Protein AF-0000000084433493 (afdb_homodimer)

InterPro domains:
  IPR021560 Protein of unknown function DUF3021 [PF11457] (9-138)

Sequence (278 aa):
MQISNLIERIALGAFVGCFIVSLVEVLIALQSGPQNVSFSGYDVINAFLGSIVIGWGFSLSGFIYENDWPLPAQVLFQMGIGFAVLFSVAIYLTWLPITLGVGVIIEWVTIAVIFAVMFWLGFYIYYYLQARDINKKLDMQISNLIERIALGAFVGCFIVSLVEVLIALQSGPQNVSFSGYDVINAFLGSIVIGWGFSLSGFIYENDWPLPAQVLFQMGIGFAVLFSVAIYLTWLPITLGVGVIIEWVTIAVIFAVMFWLGFYIYYYLQARDINKKLD

Structure (mmCIF, N/CA/C/O backbone):
data_AF-0000000084433493-model_v1
#
loop_
_entity.id
_entity.type
_entity.pdbx_description
1 polymer 'DUF3021 domain-containing protein'
#
loop_
_atom_site.gro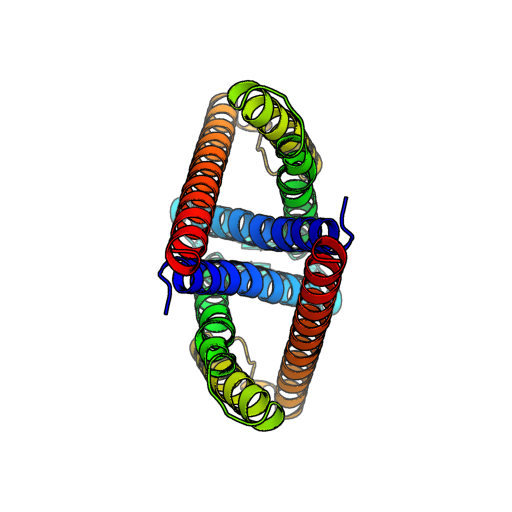up_PDB
_atom_site.id
_atom_site.type_symbol
_atom_site.label_atom_id
_atom_site.label_alt_id
_atom_site.label_comp_id
_atom_site.label_asym_id
_atom_site.label_entity_id
_atom_site.label_seq_id
_atom_site.pdbx_PDB_ins_code
_atom_site.Cartn_x
_atom_site.Cartn_y
_atom_site.Cartn_z
_atom_site.occupancy
_atom_site.B_iso_or_equiv
_atom_site.auth_seq_id
_atom_site.auth_comp_id
_atom_site.auth_asym_id
_atom_site.auth_atom_id
_atom_site.pdbx_PDB_model_num
ATOM 1 N N . MET A 1 1 ? 14.453 14.883 13.82 1 60.12 1 MET A N 1
ATOM 2 C CA . MET A 1 1 ? 13.461 14.086 13.109 1 60.12 1 MET A CA 1
ATOM 3 C C . MET A 1 1 ? 12.414 13.539 14.07 1 60.12 1 MET A C 1
ATOM 5 O O . MET A 1 1 ? 12.758 13.039 15.148 1 60.12 1 MET A O 1
ATOM 9 N N . GLN A 1 2 ? 11.07 13.789 13.781 1 80 2 GLN A N 1
ATOM 10 C CA . GLN A 1 2 ? 10.008 13.367 14.68 1 80 2 GLN A CA 1
ATOM 11 C C . GLN A 1 2 ? 9.633 11.906 14.438 1 80 2 GLN A C 1
ATOM 13 O O . GLN A 1 2 ? 9.711 11.422 13.305 1 80 2 GLN A O 1
ATOM 18 N N . ILE A 1 3 ? 9.594 11.141 15.469 1 82.44 3 ILE A N 1
ATOM 19 C CA . ILE A 1 3 ? 9.266 9.719 15.453 1 82.44 3 ILE A CA 1
ATOM 20 C C . ILE A 1 3 ? 8.07 9.469 14.539 1 82.44 3 ILE A C 1
ATOM 22 O O . ILE A 1 3 ? 8.023 8.461 13.828 1 82.44 3 ILE A O 1
ATOM 26 N N . SER A 1 4 ? 7.152 10.312 14.414 1 86.31 4 SER A N 1
ATOM 27 C CA . SER A 1 4 ? 5.965 10.148 13.586 1 86.31 4 SER A CA 1
ATOM 28 C C . SER A 1 4 ? 6.32 10.18 12.102 1 86.31 4 SER A C 1
ATOM 30 O O . SER A 1 4 ? 5.723 9.461 11.297 1 86.31 4 SER A O 1
ATOM 32 N N . ASN A 1 5 ? 7.32 10.93 11.805 1 87.81 5 ASN A N 1
ATOM 33 C CA . ASN A 1 5 ? 7.75 11.008 10.414 1 87.81 5 ASN A CA 1
ATOM 34 C C . ASN A 1 5 ? 8.406 9.711 9.953 1 87.81 5 ASN A C 1
ATOM 36 O O . ASN A 1 5 ? 8.203 9.273 8.82 1 87.81 5 ASN A O 1
ATOM 40 N N . LEU A 1 6 ? 9.195 9.188 10.898 1 91.75 6 LEU A N 1
ATOM 41 C CA . LEU A 1 6 ? 9.844 7.918 10.586 1 91.75 6 LEU A CA 1
ATOM 42 C C . LEU A 1 6 ? 8.82 6.805 10.406 1 91.75 6 LEU A C 1
ATOM 44 O O . LEU A 1 6 ? 8.898 6.027 9.453 1 91.75 6 LEU A O 1
ATOM 48 N N . ILE A 1 7 ? 7.844 6.742 11.258 1 91.5 7 ILE A N 1
ATOM 49 C CA . ILE A 1 7 ? 6.793 5.734 11.188 1 91.5 7 ILE A CA 1
ATOM 50 C C . ILE A 1 7 ? 6.004 5.902 9.898 1 91.5 7 ILE A C 1
ATOM 52 O O . ILE A 1 7 ? 5.699 4.918 9.211 1 91.5 7 ILE A O 1
ATOM 56 N N . GLU A 1 8 ? 5.762 7.055 9.555 1 92.38 8 GLU A N 1
ATOM 57 C CA . GLU A 1 8 ? 5.02 7.359 8.336 1 92.38 8 GLU A CA 1
ATOM 58 C C . GLU A 1 8 ? 5.785 6.902 7.094 1 92.38 8 GLU A C 1
ATOM 60 O O . GLU A 1 8 ? 5.211 6.285 6.195 1 92.38 8 GLU A O 1
ATOM 65 N N . ARG A 1 9 ? 7.102 7.129 7.09 1 94.5 9 ARG A N 1
ATOM 66 C CA . ARG A 1 9 ? 7.918 6.773 5.934 1 94.5 9 ARG A CA 1
ATOM 67 C C . ARG A 1 9 ? 8.07 5.262 5.816 1 94.5 9 ARG A C 1
ATOM 69 O O . ARG A 1 9 ? 8.055 4.711 4.711 1 94.5 9 ARG A O 1
ATOM 76 N N . ILE A 1 10 ? 8.195 4.645 6.949 1 96.56 10 ILE A N 1
ATOM 77 C CA . ILE A 1 10 ? 8.312 3.191 6.953 1 96.56 10 ILE A CA 1
ATOM 78 C C . ILE A 1 10 ? 7.012 2.564 6.465 1 96.56 10 ILE A C 1
ATOM 80 O O . ILE A 1 10 ? 7.023 1.711 5.574 1 96.56 10 ILE A O 1
ATOM 84 N N . ALA A 1 11 ? 5.898 3.023 6.965 1 95.62 11 ALA A N 1
ATOM 85 C CA . ALA A 1 11 ? 4.598 2.473 6.594 1 95.62 11 ALA A CA 1
ATOM 86 C C . ALA A 1 11 ? 4.266 2.787 5.141 1 95.62 11 ALA A C 1
ATOM 88 O O . ALA A 1 11 ? 3.898 1.894 4.371 1 95.62 11 ALA A O 1
ATOM 89 N N . LEU A 1 12 ? 4.445 4.031 4.77 1 94.94 12 LEU A N 1
ATOM 90 C CA . LEU A 1 12 ? 4.121 4.461 3.414 1 94.94 12 LEU A CA 1
ATOM 91 C C . LEU A 1 12 ? 5.004 3.748 2.393 1 94.94 12 LEU A C 1
ATOM 93 O O . LEU A 1 12 ? 4.531 3.363 1.321 1 94.94 12 LEU A O 1
ATOM 97 N N . GLY A 1 13 ? 6.289 3.594 2.711 1 97.38 13 GLY A N 1
ATOM 98 C CA . GLY A 1 13 ? 7.18 2.857 1.826 1 97.38 13 GLY A CA 1
ATOM 99 C C . GLY A 1 13 ? 6.734 1.428 1.587 1 97.38 13 GLY A C 1
ATOM 100 O O . GLY A 1 13 ? 6.707 0.963 0.445 1 97.38 13 GLY A O 1
ATOM 101 N N . ALA A 1 14 ? 6.371 0.798 2.68 1 98.06 14 ALA A N 1
ATOM 102 C CA . ALA A 1 14 ? 5.914 -0.584 2.568 1 98.06 14 ALA A CA 1
ATOM 103 C C . ALA A 1 14 ? 4.617 -0.668 1.766 1 98.06 14 ALA A C 1
ATOM 105 O O . ALA A 1 14 ? 4.488 -1.509 0.873 1 98.06 14 ALA A O 1
ATOM 106 N N . PHE A 1 15 ? 3.68 0.203 2.055 1 97.88 15 PHE A N 1
ATOM 107 C CA . PHE A 1 15 ? 2.373 0.178 1.408 1 97.88 15 PHE A CA 1
ATOM 108 C C . PHE A 1 15 ? 2.498 0.483 -0.08 1 97.88 15 PHE A C 1
ATOM 110 O O . PHE A 1 15 ? 1.93 -0.224 -0.915 1 97.88 15 PHE A O 1
ATOM 117 N N . VAL A 1 16 ? 3.264 1.472 -0.441 1 96.88 16 VAL A N 1
ATOM 118 C CA . VAL A 1 16 ? 3.408 1.89 -1.831 1 96.88 16 VAL A CA 1
ATOM 119 C C . VAL A 1 16 ? 4.195 0.837 -2.609 1 96.88 16 VAL A C 1
ATOM 121 O O . VAL A 1 16 ? 3.865 0.528 -3.756 1 96.88 16 VAL A O 1
ATOM 124 N N . GLY A 1 17 ? 5.254 0.348 -1.963 1 97.5 17 GLY A N 1
ATOM 125 C CA . GLY A 1 17 ? 6.008 -0.724 -2.594 1 97.5 17 GLY A CA 1
ATOM 126 C C . GLY A 1 17 ? 5.145 -1.91 -2.982 1 97.5 17 GLY A C 1
ATOM 127 O O . GLY A 1 17 ? 5.219 -2.395 -4.113 1 97.5 17 GLY A O 1
ATOM 128 N N . CYS A 1 18 ? 4.32 -2.314 -2.053 1 98.25 18 CYS A N 1
ATOM 129 C CA . CYS A 1 18 ? 3.449 -3.453 -2.316 1 98.25 18 CYS A CA 1
ATOM 130 C C . CYS A 1 18 ? 2.436 -3.121 -3.406 1 98.25 18 CYS A C 1
ATOM 132 O O . CYS A 1 18 ? 2.107 -3.973 -4.234 1 98.25 18 CYS A O 1
ATOM 134 N N . PHE A 1 19 ? 1.924 -1.959 -3.42 1 98 19 PHE A N 1
ATOM 135 C CA . PHE A 1 19 ? 0.996 -1.536 -4.461 1 98 19 PHE A CA 1
ATOM 136 C C . PHE A 1 19 ? 1.655 -1.604 -5.832 1 98 19 PHE A C 1
ATOM 138 O O . PHE A 1 19 ? 1.083 -2.154 -6.777 1 98 19 PHE A O 1
ATOM 145 N N . ILE A 1 20 ? 2.842 -1.05 -5.957 1 95.69 20 ILE A N 1
ATOM 146 C CA . ILE A 1 20 ? 3.508 -0.94 -7.25 1 95.69 20 ILE A CA 1
ATOM 147 C C . ILE A 1 20 ? 3.873 -2.332 -7.762 1 95.69 20 ILE A C 1
ATOM 149 O O . ILE A 1 20 ? 3.662 -2.645 -8.938 1 95.69 20 ILE A O 1
ATOM 153 N N . VAL A 1 21 ? 4.41 -3.16 -6.887 1 96.12 21 VAL A N 1
ATOM 154 C CA . VAL A 1 21 ? 4.805 -4.496 -7.328 1 96.12 21 VAL A CA 1
ATOM 155 C C . VAL A 1 21 ? 3.564 -5.305 -7.699 1 96.12 21 VAL A C 1
ATOM 157 O O . VAL A 1 21 ? 3.58 -6.062 -8.672 1 96.12 21 VAL A O 1
ATOM 160 N N . SER A 1 22 ? 2.486 -5.133 -6.922 1 97.38 22 SER A N 1
ATOM 161 C CA . SER A 1 22 ? 1.236 -5.777 -7.301 1 97.38 22 SER A CA 1
ATOM 162 C C . SER A 1 22 ? 0.76 -5.301 -8.672 1 97.38 22 SER A C 1
ATOM 164 O O . SER A 1 22 ? 0.271 -6.094 -9.477 1 97.38 22 SER A O 1
ATOM 166 N N . LEU A 1 23 ? 0.869 -4.066 -8.93 1 96.06 23 LEU A N 1
ATOM 167 C CA . LEU A 1 23 ? 0.49 -3.512 -10.227 1 96.06 23 LEU A CA 1
ATOM 168 C C . LEU A 1 23 ? 1.354 -4.094 -11.344 1 96.06 23 LEU A C 1
ATOM 170 O O . LEU A 1 23 ? 0.85 -4.406 -12.422 1 96.06 23 LEU A O 1
ATOM 174 N N . VAL A 1 24 ? 2.643 -4.207 -11.125 1 92.88 24 VAL A N 1
ATOM 175 C CA . VAL A 1 24 ? 3.549 -4.785 -12.117 1 92.88 24 VAL A CA 1
ATOM 176 C C . VAL A 1 24 ? 3.139 -6.227 -12.414 1 92.88 24 VAL A C 1
ATOM 178 O O . VAL A 1 24 ? 3.143 -6.656 -13.57 1 92.88 24 VAL A O 1
ATOM 181 N N . GLU A 1 25 ? 2.789 -6.973 -11.336 1 95.06 25 GLU A N 1
ATOM 182 C CA . GLU A 1 25 ? 2.316 -8.336 -11.531 1 95.06 25 GLU A CA 1
ATOM 183 C C . GLU A 1 25 ? 1.065 -8.367 -12.406 1 95.06 25 GLU A C 1
ATOM 185 O O . GLU A 1 25 ? 0.917 -9.25 -13.258 1 95.06 25 GLU A O 1
ATOM 190 N N . VAL A 1 26 ? 0.187 -7.453 -12.219 1 96.62 26 VAL A N 1
ATOM 191 C CA . VAL A 1 26 ? -1.034 -7.355 -13.016 1 96.62 26 VAL A CA 1
ATOM 192 C C . VAL A 1 26 ? -0.681 -7.055 -14.469 1 96.62 26 VAL A C 1
ATOM 194 O O . VAL A 1 26 ? -1.237 -7.664 -15.391 1 96.62 26 VAL A O 1
ATOM 197 N N . LEU A 1 27 ? 0.247 -6.16 -14.664 1 92.31 27 LEU A N 1
ATOM 198 C CA . LEU A 1 27 ? 0.659 -5.805 -16.016 1 92.31 27 LEU A CA 1
ATOM 199 C C . LEU A 1 27 ? 1.305 -6.996 -16.719 1 92.31 27 LEU A C 1
ATOM 201 O O . LEU A 1 27 ? 1.065 -7.23 -17.906 1 92.31 27 LEU A O 1
ATOM 205 N N . ILE A 1 28 ? 2.119 -7.738 -16.016 1 90.44 28 ILE A N 1
ATOM 206 C CA . ILE A 1 28 ? 2.73 -8.945 -16.562 1 90.44 28 ILE A CA 1
ATOM 207 C C . ILE A 1 28 ? 1.641 -9.938 -16.953 1 90.44 28 ILE A C 1
ATOM 209 O O . ILE A 1 28 ? 1.683 -10.516 -18.047 1 90.44 28 ILE A O 1
ATOM 213 N N . ALA A 1 29 ? 0.672 -10.125 -16.094 1 95.88 29 ALA A N 1
ATOM 214 C CA . ALA A 1 29 ? -0.426 -11.047 -16.344 1 95.88 29 ALA A CA 1
ATOM 215 C C . ALA A 1 29 ? -1.221 -10.625 -17.578 1 95.88 29 ALA A C 1
ATOM 217 O O . ALA A 1 29 ? -1.544 -11.453 -18.438 1 95.88 29 ALA A O 1
ATOM 218 N N . LEU A 1 30 ? -1.52 -9.406 -17.719 1 95.31 30 LEU A N 1
ATOM 219 C CA . LEU A 1 30 ? -2.314 -8.898 -18.828 1 95.31 30 LEU A CA 1
ATOM 220 C C . LEU A 1 30 ? -1.539 -8.992 -20.141 1 95.31 30 LEU A C 1
ATOM 222 O O . LEU A 1 30 ? -2.107 -9.344 -21.172 1 95.31 30 LEU A O 1
ATOM 226 N N . GLN A 1 31 ? -0.244 -8.695 -20.078 1 90.19 31 GLN A N 1
ATOM 227 C CA . GLN A 1 31 ? 0.584 -8.734 -21.266 1 90.19 31 GLN A CA 1
ATOM 228 C C . GLN A 1 31 ? 0.783 -10.172 -21.75 1 90.19 31 GLN A C 1
ATOM 230 O O . GLN A 1 31 ? 0.772 -10.43 -22.969 1 90.19 31 GLN A O 1
ATOM 235 N N . SER A 1 32 ? 0.949 -11.117 -20.891 1 92.25 32 SER A N 1
ATOM 236 C CA . SER A 1 32 ? 1.219 -12.508 -21.234 1 92.25 32 SER A CA 1
ATOM 237 C C . SER A 1 32 ? -0.075 -13.281 -21.484 1 92.25 32 SER A C 1
ATOM 239 O O . SER A 1 32 ? -0.063 -14.344 -22.094 1 92.25 32 SER A O 1
ATOM 241 N N . GLY A 1 33 ? -1.161 -12.672 -21.016 1 95.81 33 GLY A N 1
ATOM 242 C CA . GLY A 1 33 ? -2.402 -13.422 -20.906 1 95.81 33 GLY A CA 1
ATOM 243 C C . GLY A 1 33 ? -2.58 -14.094 -19.562 1 95.81 33 GLY A C 1
ATOM 244 O O . GLY A 1 33 ? -1.822 -15 -19.219 1 95.81 33 GLY A O 1
ATOM 245 N N . PRO A 1 34 ? -3.541 -13.68 -18.844 1 96.06 34 PRO A N 1
ATOM 246 C CA . PRO A 1 34 ? -3.693 -14.141 -17.453 1 96.06 34 PRO A CA 1
ATOM 247 C C . PRO A 1 34 ? -3.709 -15.664 -17.344 1 96.06 34 PRO A C 1
ATOM 249 O O . PRO A 1 34 ? -3.285 -16.219 -16.328 1 96.06 34 PRO A O 1
ATOM 252 N N . GLN A 1 35 ? -4.133 -16.344 -18.312 1 95.88 35 GLN A N 1
ATOM 253 C CA . GLN A 1 35 ? -4.195 -17.797 -18.297 1 95.88 35 GLN A CA 1
ATOM 254 C C . GLN A 1 35 ? -2.812 -18.406 -18.5 1 95.88 35 GLN A C 1
ATOM 256 O O . GLN A 1 35 ? -2.611 -19.594 -18.234 1 95.88 35 GLN A O 1
ATOM 261 N N . ASN A 1 36 ? -1.894 -17.641 -18.953 1 96.19 36 ASN A N 1
ATOM 262 C CA . ASN A 1 36 ? -0.579 -18.141 -19.328 1 96.19 36 ASN A CA 1
ATOM 263 C C . ASN A 1 36 ? 0.457 -17.875 -18.25 1 96.19 36 ASN A C 1
ATOM 265 O O . ASN A 1 36 ? 1.634 -18.203 -18.406 1 96.19 36 ASN A O 1
ATOM 269 N N . VAL A 1 37 ? 0.049 -17.297 -17.188 1 94.75 37 VAL A N 1
ATOM 270 C CA . VAL A 1 37 ? 1.019 -16.938 -16.156 1 94.75 37 VAL A CA 1
ATOM 271 C C . VAL A 1 37 ? 0.589 -17.516 -14.82 1 94.75 37 VAL A C 1
ATOM 273 O O . VAL A 1 37 ? -0.606 -17.672 -14.555 1 94.75 37 VAL A O 1
ATOM 276 N N . SER A 1 38 ? 1.567 -17.906 -14.062 1 96.12 38 SER A N 1
ATOM 277 C CA . SER A 1 38 ? 1.375 -18.391 -12.703 1 96.12 38 SER A CA 1
ATOM 278 C C . SER A 1 38 ? 2.506 -17.938 -11.789 1 96.12 38 SER A C 1
ATOM 280 O O . SER A 1 38 ? 3.668 -17.906 -12.195 1 96.12 38 SER A O 1
ATOM 282 N N . PHE A 1 39 ? 2.131 -17.578 -10.617 1 96.56 39 PHE A N 1
ATOM 283 C CA . PHE A 1 39 ? 3.09 -17.188 -9.594 1 96.56 39 PHE A CA 1
ATOM 284 C C . PHE A 1 39 ? 3.113 -18.188 -8.461 1 96.56 39 PHE A C 1
ATOM 286 O O . PHE A 1 39 ? 2.08 -18.469 -7.848 1 96.56 39 PHE A O 1
ATOM 293 N N . SER A 1 40 ? 4.285 -18.734 -8.188 1 96.81 40 SER A N 1
ATOM 294 C CA . SER A 1 40 ? 4.418 -19.719 -7.117 1 96.81 40 SER A CA 1
ATOM 295 C C . SER A 1 40 ? 4.316 -19.062 -5.742 1 96.81 40 SER A C 1
ATOM 297 O O . SER A 1 40 ? 4.324 -17.844 -5.633 1 96.81 40 SER A O 1
ATOM 299 N N . GLY A 1 41 ? 4.215 -19.859 -4.695 1 97.5 41 GLY A N 1
ATOM 300 C CA . GLY A 1 41 ? 4.254 -19.359 -3.334 1 97.5 41 GLY A CA 1
ATOM 301 C C . GLY A 1 41 ? 5.531 -18.594 -3.02 1 97.5 41 GLY A C 1
ATOM 302 O O . GLY A 1 41 ? 5.5 -17.578 -2.324 1 97.5 41 GLY A O 1
ATOM 303 N N . TYR A 1 42 ? 6.598 -19 -3.584 1 97.31 42 TYR A N 1
ATOM 304 C CA . TYR A 1 42 ? 7.867 -18.312 -3.398 1 97.31 42 TYR A CA 1
ATOM 305 C C . TYR A 1 42 ? 7.848 -16.938 -4.074 1 97.31 42 TYR A C 1
ATOM 307 O O . TYR A 1 42 ? 8.391 -15.977 -3.539 1 97.31 42 TYR A O 1
ATOM 315 N N . ASP A 1 43 ? 7.215 -16.906 -5.219 1 96.62 43 ASP A N 1
ATOM 316 C CA . ASP A 1 43 ? 7.133 -15.641 -5.949 1 96.62 43 ASP A CA 1
ATOM 317 C C . ASP A 1 43 ? 6.387 -14.578 -5.141 1 96.62 43 ASP A C 1
ATOM 319 O O . ASP A 1 43 ? 6.809 -13.422 -5.078 1 96.62 43 ASP A O 1
ATOM 323 N N . VAL A 1 44 ? 5.324 -15.078 -4.543 1 97.25 44 VAL A N 1
ATOM 324 C CA . VAL A 1 44 ? 4.48 -14.125 -3.824 1 97.25 44 VAL A CA 1
ATOM 325 C C . VAL A 1 44 ? 5.184 -13.664 -2.551 1 97.25 44 VAL A C 1
ATOM 327 O O . VAL A 1 44 ? 5.121 -12.492 -2.189 1 97.25 44 VAL A O 1
ATOM 330 N N . ILE A 1 45 ? 5.844 -14.5 -1.863 1 98.31 45 ILE A N 1
ATOM 331 C CA . ILE A 1 45 ? 6.602 -14.156 -0.667 1 98.31 45 ILE A CA 1
ATOM 332 C C . ILE A 1 45 ? 7.723 -13.188 -1.03 1 98.31 45 ILE A C 1
ATOM 334 O O . ILE A 1 45 ? 7.887 -12.148 -0.385 1 98.31 45 ILE A O 1
ATOM 338 N N . ASN A 1 46 ? 8.453 -13.523 -2.088 1 98.06 46 ASN A N 1
ATOM 339 C CA . ASN A 1 46 ? 9.555 -12.672 -2.541 1 98.06 46 ASN A CA 1
ATOM 340 C C . ASN A 1 46 ? 9.047 -11.312 -3.014 1 98.06 46 ASN A C 1
ATOM 342 O O . ASN A 1 46 ? 9.688 -10.289 -2.77 1 98.06 46 ASN A O 1
ATOM 346 N N . ALA A 1 47 ? 7.934 -11.336 -3.723 1 97.75 47 ALA A N 1
ATOM 347 C CA . ALA A 1 47 ? 7.344 -10.086 -4.188 1 97.75 47 ALA A CA 1
ATOM 348 C C . ALA A 1 47 ? 6.973 -9.188 -3.012 1 97.75 47 ALA A C 1
ATOM 350 O O . ALA A 1 47 ? 7.219 -7.98 -3.045 1 97.75 47 ALA A O 1
ATOM 351 N N . PHE A 1 48 ? 6.383 -9.773 -1.964 1 98.62 48 PHE A N 1
ATOM 352 C CA . PHE A 1 48 ? 5.961 -9.016 -0.79 1 98.62 48 PHE A CA 1
ATOM 353 C C . PHE A 1 48 ? 7.16 -8.43 -0.059 1 98.62 48 PHE A C 1
ATOM 355 O O . PHE A 1 48 ? 7.211 -7.227 0.197 1 98.62 48 PHE A O 1
ATOM 362 N N . LEU A 1 49 ? 8.156 -9.227 0.239 1 98.62 49 LEU A N 1
ATOM 363 C CA . LEU A 1 49 ? 9.344 -8.781 0.967 1 98.62 49 LEU A CA 1
ATOM 364 C C . LEU A 1 49 ? 10.164 -7.809 0.127 1 98.62 49 LEU A C 1
ATOM 366 O O . LEU A 1 49 ? 10.602 -6.77 0.623 1 98.62 49 LEU A O 1
ATOM 370 N N . GLY A 1 50 ? 10.352 -8.141 -1.156 1 98.38 50 GLY A N 1
ATOM 371 C CA . GLY A 1 50 ? 11.102 -7.262 -2.049 1 98.38 50 GLY A CA 1
ATOM 372 C C . GLY A 1 50 ? 10.461 -5.898 -2.217 1 98.38 50 GLY A C 1
ATOM 373 O O . GLY A 1 50 ? 11.156 -4.879 -2.242 1 98.38 50 GLY A O 1
ATOM 374 N N . SER A 1 51 ? 9.148 -5.891 -2.324 1 98.12 51 SER A N 1
ATOM 375 C CA . SER A 1 51 ? 8.438 -4.633 -2.516 1 98.12 51 SER A CA 1
ATOM 376 C C . SER A 1 51 ? 8.594 -3.715 -1.307 1 98.12 51 SER A C 1
ATOM 378 O O . SER A 1 51 ? 8.703 -2.496 -1.455 1 98.12 51 SER A O 1
ATOM 380 N N . ILE A 1 52 ? 8.602 -4.293 -0.129 1 98.75 52 ILE A N 1
ATOM 381 C CA . ILE A 1 52 ? 8.773 -3.514 1.093 1 98.75 52 ILE A CA 1
ATOM 382 C C . ILE A 1 52 ? 10.172 -2.902 1.125 1 98.75 52 ILE A C 1
ATOM 384 O O . ILE A 1 52 ? 10.328 -1.709 1.389 1 98.75 52 ILE A O 1
ATOM 388 N N . VAL A 1 53 ? 11.148 -3.688 0.797 1 98.75 53 VAL A N 1
ATOM 389 C CA . VAL A 1 53 ? 12.531 -3.219 0.797 1 98.75 53 VAL A CA 1
ATOM 390 C C . VAL A 1 53 ? 12.695 -2.109 -0.239 1 98.75 53 VAL A C 1
ATOM 392 O O . VAL A 1 53 ? 13.289 -1.067 0.049 1 98.75 53 VAL A O 1
ATOM 395 N N . ILE A 1 54 ? 12.125 -2.293 -1.42 1 98 54 ILE A N 1
ATOM 396 C CA . ILE A 1 54 ? 12.203 -1.292 -2.479 1 98 54 ILE A CA 1
ATOM 397 C C . ILE A 1 54 ? 11.484 -0.019 -2.039 1 98 54 ILE A C 1
ATOM 399 O O . ILE A 1 54 ? 12.016 1.084 -2.18 1 98 54 ILE A O 1
ATOM 403 N N . GLY A 1 55 ? 10.266 -0.196 -1.527 1 98.06 55 GLY A N 1
ATOM 404 C CA . GLY A 1 55 ? 9.523 0.952 -1.029 1 98.06 55 GLY A CA 1
ATOM 405 C C . GLY A 1 55 ? 10.281 1.738 0.026 1 98.06 55 GLY A C 1
ATOM 406 O O . GLY A 1 55 ? 10.266 2.971 0.02 1 98.06 55 GLY A O 1
ATOM 407 N N . TRP A 1 56 ? 10.93 1.023 0.917 1 98.5 56 TRP A N 1
ATOM 408 C CA . TRP A 1 56 ? 11.719 1.678 1.954 1 98.5 56 TRP A CA 1
ATOM 409 C C . TRP A 1 56 ? 12.898 2.434 1.347 1 98.5 56 TRP A C 1
ATOM 411 O O . TRP A 1 56 ? 13.281 3.498 1.837 1 98.5 56 TRP A O 1
ATOM 421 N N . GLY A 1 57 ? 13.484 1.881 0.31 1 98.19 57 GLY A N 1
ATOM 422 C CA . GLY A 1 57 ? 14.539 2.607 -0.385 1 98.19 57 GLY A CA 1
ATOM 423 C C . GLY A 1 57 ? 14.094 3.971 -0.879 1 98.19 57 GLY A C 1
ATOM 424 O O . GLY A 1 57 ? 14.789 4.969 -0.677 1 98.19 57 GLY A O 1
ATOM 425 N N . PHE A 1 58 ? 12.977 4.02 -1.474 1 97.19 58 PHE A N 1
ATOM 426 C CA . PHE A 1 58 ? 12.469 5.27 -2.027 1 97.19 58 PHE A CA 1
ATOM 427 C C . PHE A 1 58 ? 11.922 6.168 -0.925 1 97.19 58 PHE A C 1
ATOM 429 O O . PHE A 1 58 ? 12.148 7.379 -0.938 1 97.19 58 PHE A O 1
ATOM 436 N N . SER A 1 59 ? 11.258 5.613 0.026 1 96.81 59 SER A N 1
ATOM 437 C CA . SER A 1 59 ? 10.562 6.418 1.024 1 96.81 59 SER A CA 1
ATOM 438 C C . SER A 1 59 ? 11.531 6.992 2.051 1 96.81 59 SER A C 1
ATOM 440 O O . SER A 1 59 ? 11.469 8.18 2.377 1 96.81 59 SER A O 1
ATOM 442 N N . LEU A 1 60 ? 12.461 6.207 2.584 1 97.25 60 LEU A N 1
ATOM 443 C CA . LEU A 1 60 ? 13.375 6.652 3.631 1 97.25 60 LEU A CA 1
ATOM 444 C C . LEU A 1 60 ? 14.391 7.645 3.078 1 97.25 60 LEU A C 1
ATOM 446 O O . LEU A 1 60 ? 14.828 8.555 3.787 1 97.25 60 LEU A O 1
ATOM 450 N N . SER A 1 61 ? 14.719 7.488 1.829 1 96.75 61 SER A N 1
ATOM 451 C CA . SER A 1 61 ? 15.641 8.453 1.229 1 96.75 61 SER A CA 1
ATOM 452 C C . SER A 1 61 ? 14.977 9.82 1.063 1 96.75 61 SER A C 1
ATOM 454 O O . SER A 1 61 ? 15.664 10.82 0.858 1 96.75 61 SER A O 1
ATOM 456 N N . GLY A 1 62 ? 13.727 9.867 1.196 1 94.12 62 GLY A N 1
ATOM 457 C CA . GLY A 1 62 ? 12.992 11.117 1.134 1 94.12 62 GLY A CA 1
ATOM 458 C C . GLY A 1 62 ? 13.32 12.062 2.275 1 94.12 62 GLY A C 1
ATOM 459 O O . GLY A 1 62 ? 12.992 13.25 2.217 1 94.12 62 GLY A O 1
ATOM 460 N N . PHE A 1 63 ? 13.992 11.539 3.289 1 94.5 63 PHE A N 1
ATOM 461 C CA . PHE A 1 63 ? 14.422 12.406 4.379 1 94.5 63 PHE A CA 1
ATOM 462 C C . PHE A 1 63 ? 15.367 13.484 3.869 1 94.5 63 PHE A C 1
ATOM 464 O O . PHE A 1 63 ? 15.57 14.508 4.531 1 94.5 63 PHE A O 1
ATOM 471 N N . ILE A 1 64 ? 15.844 13.344 2.67 1 94.81 64 ILE A N 1
ATOM 472 C CA . ILE A 1 64 ? 16.75 14.305 2.07 1 94.81 64 ILE A CA 1
ATOM 473 C C . ILE A 1 64 ? 16.031 15.641 1.866 1 94.81 64 ILE A C 1
ATOM 475 O O . ILE A 1 64 ? 16.672 16.703 1.838 1 94.81 64 ILE A O 1
ATOM 479 N N . TYR A 1 65 ? 14.688 15.594 1.723 1 92.38 65 TYR A N 1
ATOM 480 C CA . TYR A 1 65 ? 13.906 16.797 1.453 1 92.38 65 TYR A CA 1
ATOM 481 C C . TYR A 1 65 ? 13.883 17.719 2.67 1 92.38 65 TYR A C 1
ATOM 483 O O . TYR A 1 65 ? 13.477 18.875 2.57 1 92.38 65 TYR A O 1
ATOM 491 N N . GLU A 1 66 ? 14.289 17.219 3.799 1 89.75 66 GLU A N 1
ATOM 492 C CA . GLU A 1 66 ? 14.383 18.031 5.008 1 89.75 66 GLU A CA 1
ATOM 493 C C . GLU A 1 66 ? 15.695 18.812 5.059 1 89.75 66 GLU A C 1
ATOM 495 O O . GLU A 1 66 ? 15.891 19.672 5.926 1 89.75 66 GLU A O 1
ATOM 500 N N . ASN A 1 67 ? 16.516 18.516 4.141 1 91.44 67 ASN A N 1
ATOM 501 C CA . ASN A 1 67 ? 17.797 19.219 4.062 1 91.44 67 ASN A CA 1
ATOM 502 C C . ASN A 1 67 ? 17.734 20.438 3.141 1 91.44 67 ASN A C 1
ATOM 504 O O . ASN A 1 67 ? 16.703 20.672 2.5 1 91.44 67 ASN A O 1
ATOM 508 N N . ASP A 1 68 ? 18.828 21.219 3.102 1 93.88 68 ASP A N 1
ATOM 509 C CA . ASP A 1 68 ? 18.828 22.484 2.377 1 93.88 68 ASP A CA 1
ATOM 510 C C . ASP A 1 68 ? 19.422 22.328 0.981 1 93.88 68 ASP A C 1
ATOM 512 O O . ASP A 1 68 ? 19.875 23.297 0.376 1 93.88 68 ASP A O 1
ATOM 516 N N . TRP A 1 69 ? 19.359 21.172 0.464 1 94.62 69 TRP A N 1
ATOM 517 C CA . TRP A 1 69 ? 19.797 20.953 -0.914 1 94.62 69 TRP A CA 1
ATOM 518 C C . TRP A 1 69 ? 18.781 21.531 -1.896 1 94.62 69 TRP A C 1
ATOM 520 O O . TRP A 1 69 ? 17.594 21.641 -1.581 1 94.62 69 TRP A O 1
ATOM 530 N N . PRO A 1 70 ? 19.359 22 -3.074 1 96.75 70 PRO A N 1
ATOM 531 C CA . PRO A 1 70 ? 18.375 22.359 -4.094 1 96.75 70 PRO A CA 1
ATOM 532 C C . PRO A 1 70 ? 17.469 21.203 -4.5 1 96.75 70 PRO A C 1
ATOM 534 O O . PRO A 1 70 ? 17.906 20.047 -4.473 1 96.75 70 PRO A O 1
ATOM 537 N N . LEU A 1 71 ? 16.266 21.406 -4.871 1 93.94 71 LEU A N 1
ATOM 538 C CA . LEU A 1 71 ? 15.234 20.406 -5.137 1 93.94 71 LEU A CA 1
ATOM 539 C C . LEU A 1 71 ? 15.719 19.375 -6.145 1 93.94 71 LEU A C 1
ATOM 541 O O . LEU A 1 71 ? 15.586 18.172 -5.914 1 93.94 71 LEU A O 1
ATOM 545 N N . PRO A 1 72 ? 16.359 19.781 -7.289 1 94.94 72 PRO A N 1
ATOM 546 C CA . PRO A 1 72 ? 16.812 18.75 -8.234 1 94.94 72 PRO A CA 1
ATOM 547 C C . PRO A 1 72 ? 17.812 17.781 -7.609 1 94.94 72 PRO A C 1
ATOM 549 O O . PRO A 1 72 ? 17.781 16.578 -7.918 1 94.94 72 PRO A O 1
ATOM 552 N N . ALA A 1 73 ? 18.641 18.25 -6.723 1 96.56 73 ALA A N 1
ATOM 553 C CA . ALA A 1 73 ? 19.625 17.391 -6.051 1 96.56 73 ALA A CA 1
ATOM 554 C C . ALA A 1 73 ? 18.938 16.438 -5.09 1 96.56 73 ALA A C 1
ATOM 556 O O . ALA A 1 73 ? 19.359 15.281 -4.941 1 96.56 73 ALA A O 1
ATOM 557 N N . GLN A 1 74 ? 17.906 16.906 -4.473 1 96.75 74 GLN A N 1
ATOM 558 C CA . GLN A 1 74 ? 17.141 16.047 -3.572 1 96.75 74 GLN A CA 1
ATOM 559 C C . GLN A 1 74 ? 16.438 14.922 -4.34 1 96.75 74 GLN A C 1
ATOM 561 O O . GLN A 1 74 ? 16.469 13.766 -3.92 1 96.75 74 GLN A O 1
ATOM 566 N N . VAL A 1 75 ? 15.859 15.289 -5.457 1 94.75 75 VAL A N 1
ATOM 567 C CA . VAL A 1 75 ? 15.164 14.312 -6.285 1 94.75 75 VAL A CA 1
ATOM 568 C C . VAL A 1 75 ? 16.156 13.281 -6.816 1 94.75 75 VAL A C 1
ATOM 570 O O . VAL A 1 75 ? 15.906 12.07 -6.746 1 94.75 75 VAL A O 1
ATOM 573 N N . LEU A 1 76 ? 17.312 13.773 -7.301 1 95.38 76 LEU A N 1
ATOM 574 C CA . LEU A 1 76 ? 18.328 12.875 -7.844 1 95.38 76 LEU A CA 1
ATOM 575 C C . LEU A 1 76 ? 18.844 11.922 -6.77 1 95.38 76 LEU A C 1
ATOM 577 O O . LEU A 1 76 ? 19.094 10.75 -7.043 1 95.38 76 LEU A O 1
ATOM 581 N N . PHE A 1 77 ? 19.078 12.445 -5.613 1 97.12 77 PHE A N 1
ATOM 582 C CA . PHE A 1 77 ? 19.531 11.609 -4.508 1 97.12 77 PHE A CA 1
ATOM 583 C C . PHE A 1 77 ? 18.5 10.531 -4.191 1 97.12 77 PHE A C 1
ATOM 585 O O . PHE A 1 77 ? 18.859 9.352 -4.07 1 97.12 77 PHE A O 1
ATOM 592 N N . GLN A 1 78 ? 17.234 10.953 -4.027 1 96.19 78 GLN A N 1
ATOM 593 C CA . GLN A 1 78 ? 16.172 10.016 -3.715 1 96.19 78 GLN A CA 1
ATOM 594 C C . GLN A 1 78 ? 16.016 8.969 -4.816 1 96.19 78 GLN A C 1
ATOM 596 O O . GLN A 1 78 ? 15.875 7.777 -4.535 1 96.19 78 GLN A O 1
ATOM 601 N N . MET A 1 79 ? 16.078 9.383 -6.102 1 95.25 79 MET A N 1
ATOM 602 C CA . MET A 1 79 ? 15.977 8.445 -7.219 1 95.25 79 MET A CA 1
ATOM 603 C C . MET A 1 79 ? 17.203 7.531 -7.266 1 95.25 79 MET A C 1
ATOM 605 O O . MET A 1 79 ? 17.078 6.336 -7.551 1 95.25 79 MET A O 1
ATOM 609 N N . GLY A 1 80 ? 18.297 8.102 -7.016 1 96.44 80 GLY A N 1
ATOM 610 C CA . GLY A 1 80 ? 19.516 7.301 -7.004 1 96.44 80 GLY A CA 1
ATOM 611 C C . GLY A 1 80 ? 19.469 6.164 -6 1 96.44 80 GLY A C 1
ATOM 612 O O . GLY A 1 80 ? 19.734 5.012 -6.348 1 96.44 80 GLY A O 1
ATOM 613 N N . ILE A 1 81 ? 19.125 6.43 -4.758 1 97.94 81 ILE A N 1
ATOM 614 C CA . ILE A 1 81 ? 19.047 5.422 -3.705 1 97.94 81 ILE A CA 1
ATOM 615 C C . ILE A 1 81 ? 17.922 4.434 -4.012 1 97.94 81 ILE A C 1
ATOM 617 O O . ILE A 1 81 ? 18.109 3.219 -3.926 1 97.94 81 ILE A O 1
ATOM 621 N N . GLY A 1 82 ? 16.734 4.984 -4.375 1 97.12 82 GLY A N 1
ATOM 622 C CA . GLY A 1 82 ? 15.586 4.145 -4.695 1 97.12 82 GLY A CA 1
ATOM 623 C C . GLY A 1 82 ? 15.875 3.145 -5.801 1 97.12 82 GLY A C 1
ATOM 624 O O . GLY A 1 82 ? 15.586 1.955 -5.66 1 97.12 82 GLY A O 1
ATOM 625 N N . PHE A 1 83 ? 16.531 3.598 -6.863 1 96.06 83 PHE A N 1
ATOM 626 C CA . PHE A 1 83 ? 16.828 2.725 -8 1 96.06 83 PHE A CA 1
ATOM 627 C C . PHE A 1 83 ? 17.938 1.745 -7.66 1 96.06 83 PHE A C 1
ATOM 629 O O . PHE A 1 83 ? 17.938 0.608 -8.141 1 96.06 83 PHE A O 1
ATOM 636 N N . ALA A 1 84 ? 18.891 2.189 -6.887 1 96.94 84 ALA A N 1
ATOM 637 C CA . ALA A 1 84 ? 19.938 1.26 -6.457 1 96.94 84 ALA A CA 1
ATOM 638 C C . ALA A 1 84 ? 19.328 0.087 -5.684 1 96.94 84 ALA A C 1
ATOM 640 O O . ALA A 1 84 ? 19.688 -1.069 -5.926 1 96.94 84 ALA A O 1
ATOM 641 N N . VAL A 1 85 ? 18.422 0.358 -4.793 1 98 85 VAL A N 1
ATOM 642 C CA . VAL A 1 85 ? 17.781 -0.686 -4.004 1 98 85 VAL A CA 1
ATOM 643 C C . VAL A 1 85 ? 16.875 -1.537 -4.902 1 98 85 VAL A C 1
ATOM 645 O O . VAL A 1 85 ? 16.906 -2.768 -4.824 1 98 85 VAL A O 1
ATOM 648 N N . LEU A 1 86 ? 16.109 -0.888 -5.785 1 96.5 86 LEU A N 1
ATOM 649 C CA . LEU A 1 86 ? 15.211 -1.586 -6.699 1 96.5 86 LEU A CA 1
ATOM 650 C C . LEU A 1 86 ? 15.984 -2.586 -7.559 1 96.5 86 LEU A C 1
ATOM 652 O O . LEU A 1 86 ? 15.602 -3.756 -7.641 1 96.5 86 LEU A O 1
ATOM 656 N N . PHE A 1 87 ? 17.062 -2.164 -8.133 1 93.44 87 PHE A N 1
ATOM 657 C CA . PHE A 1 87 ? 17.828 -3.027 -9.031 1 93.44 87 PHE A CA 1
ATOM 658 C C . PHE A 1 87 ? 18.531 -4.133 -8.258 1 93.44 87 PHE A C 1
ATOM 660 O O . PHE A 1 87 ? 18.641 -5.262 -8.742 1 93.44 87 PHE A O 1
ATOM 667 N N . SER A 1 88 ? 19.047 -3.838 -7.086 1 95.5 88 SER A N 1
ATOM 668 C CA . SER A 1 88 ? 19.672 -4.863 -6.254 1 95.5 88 SER A CA 1
ATOM 669 C C . SER A 1 88 ? 18.672 -5.973 -5.914 1 95.5 88 SER A C 1
ATOM 671 O O . SER A 1 88 ? 19 -7.156 -6.031 1 95.5 88 SER A O 1
ATOM 673 N N . VAL A 1 89 ? 17.469 -5.594 -5.559 1 96.56 89 VAL A N 1
ATOM 674 C CA . VAL A 1 89 ? 16.438 -6.562 -5.211 1 96.56 89 VAL A CA 1
ATOM 675 C C . VAL A 1 89 ? 16.016 -7.344 -6.453 1 96.56 89 VAL A C 1
ATOM 677 O O . VAL A 1 89 ? 15.867 -8.562 -6.406 1 96.56 89 VAL A O 1
ATOM 680 N N . ALA A 1 90 ? 15.805 -6.602 -7.582 1 92.75 90 ALA A N 1
ATOM 681 C CA . ALA A 1 90 ? 15.375 -7.23 -8.828 1 92.75 90 ALA A CA 1
ATOM 682 C C . ALA A 1 90 ? 16.391 -8.281 -9.289 1 92.75 90 ALA A C 1
ATOM 684 O O . ALA A 1 90 ? 16.016 -9.344 -9.781 1 92.75 90 ALA A O 1
ATOM 685 N N . ILE A 1 91 ? 17.656 -7.988 -9.133 1 90.56 91 ILE A N 1
ATOM 686 C CA . ILE A 1 91 ? 18.719 -8.922 -9.508 1 90.56 91 ILE A CA 1
ATOM 687 C C . ILE A 1 91 ? 18.734 -10.094 -8.531 1 90.56 91 ILE A C 1
ATOM 689 O O . ILE A 1 91 ? 18.781 -11.258 -8.945 1 90.56 91 ILE A O 1
ATOM 693 N N . TYR A 1 92 ? 18.672 -9.812 -7.23 1 93.81 92 TYR A N 1
ATOM 694 C CA . TYR A 1 92 ? 18.734 -10.836 -6.195 1 93.81 92 TYR A CA 1
ATOM 695 C C . TYR A 1 92 ? 17.578 -11.812 -6.328 1 93.81 92 TYR A C 1
ATOM 697 O O . TYR A 1 92 ? 17.75 -13.023 -6.18 1 93.81 92 TYR A O 1
ATOM 705 N N . LEU A 1 93 ? 16.391 -11.32 -6.723 1 94.44 93 LEU A N 1
ATOM 706 C CA . LEU A 1 93 ? 15.188 -12.156 -6.785 1 94.44 93 LEU A CA 1
ATOM 707 C C . LEU A 1 93 ? 14.945 -12.648 -8.203 1 94.44 93 LEU A C 1
ATOM 709 O O . LEU A 1 93 ? 13.914 -13.258 -8.484 1 94.44 93 LEU A O 1
ATOM 713 N N . THR A 1 94 ? 15.727 -12.273 -9.164 1 89.88 94 THR A N 1
ATOM 714 C CA . THR A 1 94 ? 15.711 -12.719 -10.555 1 89.88 94 THR A CA 1
ATOM 715 C C . THR A 1 94 ? 14.453 -12.234 -11.266 1 89.88 94 THR A C 1
ATOM 717 O O . THR A 1 94 ? 13.875 -12.961 -12.07 1 89.88 94 THR A O 1
ATOM 720 N N . TRP A 1 95 ? 13.945 -11.062 -10.891 1 87.19 95 TRP A N 1
ATOM 721 C CA . TRP A 1 95 ? 12.805 -10.445 -11.555 1 87.19 95 TRP A CA 1
ATOM 722 C C . TRP A 1 95 ? 13.203 -9.891 -12.922 1 87.19 95 TRP A C 1
ATOM 724 O O . TRP A 1 95 ? 12.352 -9.703 -13.789 1 87.19 95 TRP A O 1
ATOM 734 N N . LEU A 1 96 ? 14.406 -9.523 -12.992 1 76.5 96 LEU A N 1
ATOM 735 C CA . LEU A 1 96 ? 14.961 -9.023 -14.242 1 76.5 96 LEU A CA 1
ATOM 736 C C . LEU A 1 96 ? 15.531 -10.164 -15.086 1 76.5 96 LEU A C 1
ATOM 738 O O . LEU A 1 96 ? 16.453 -10.852 -14.656 1 76.5 96 LEU A O 1
ATOM 742 N N . PRO A 1 97 ? 14.859 -10.422 -16.125 1 74.81 97 PRO A N 1
ATOM 743 C CA . PRO A 1 97 ? 15.398 -11.5 -16.953 1 74.81 97 PRO A CA 1
ATOM 744 C C . PRO A 1 97 ? 16.641 -11.078 -17.734 1 74.81 97 PRO A C 1
ATOM 746 O O . PRO A 1 97 ? 16.578 -10.844 -18.938 1 74.81 97 PRO A O 1
ATOM 749 N N . ILE A 1 98 ? 17.672 -11.102 -17.125 1 72.75 98 ILE A N 1
ATOM 750 C CA . ILE A 1 98 ? 18.906 -10.594 -17.719 1 72.75 98 ILE A CA 1
ATOM 751 C C . ILE A 1 98 ? 19.375 -11.523 -18.844 1 72.75 98 ILE A C 1
ATOM 753 O O . ILE A 1 98 ? 20.062 -11.094 -19.766 1 72.75 98 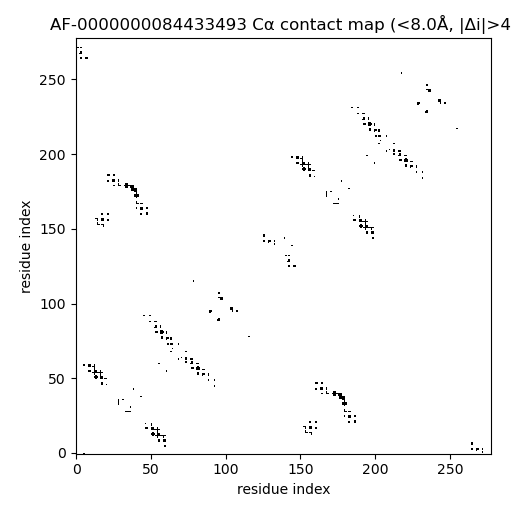ILE A O 1
ATOM 757 N N . THR A 1 99 ? 18.875 -12.656 -18.734 1 75.31 99 THR A N 1
ATOM 758 C CA . THR A 1 99 ? 19.297 -13.641 -19.719 1 75.31 99 THR A CA 1
ATOM 759 C C . THR A 1 99 ? 18.531 -13.453 -21.031 1 75.31 99 THR A C 1
ATOM 761 O O . THR A 1 99 ? 18.953 -13.961 -22.078 1 75.31 99 THR A O 1
ATOM 764 N N . LEU A 1 100 ? 17.531 -12.625 -21 1 74.5 100 LEU A N 1
ATOM 765 C CA . LEU A 1 100 ? 16.688 -12.469 -22.188 1 74.5 100 LEU A CA 1
ATOM 766 C C . LEU A 1 100 ? 17.203 -11.344 -23.078 1 74.5 100 LEU A C 1
ATOM 768 O O . LEU A 1 100 ? 16.609 -11.039 -24.109 1 74.5 100 LEU A O 1
ATOM 772 N N . GLY A 1 101 ? 18.25 -10.688 -22.719 1 78.94 101 GLY A N 1
ATOM 773 C CA . GLY A 1 101 ? 18.859 -9.727 -23.609 1 78.94 101 GLY A CA 1
ATOM 774 C C . GLY A 1 101 ? 18.75 -8.297 -23.125 1 78.94 101 GLY A C 1
ATOM 775 O O . GLY A 1 101 ? 17.984 -8.008 -22.203 1 78.94 101 GLY A O 1
ATOM 776 N N . VAL A 1 102 ? 19.453 -7.457 -23.75 1 83.94 102 VAL A N 1
ATOM 777 C CA . VAL A 1 102 ? 19.578 -6.051 -23.375 1 83.94 102 VAL A CA 1
ATOM 778 C C . VAL A 1 102 ? 18.25 -5.328 -23.609 1 83.94 102 VAL A C 1
ATOM 780 O O . VAL A 1 102 ? 17.922 -4.395 -22.875 1 83.94 102 VAL A O 1
ATOM 783 N N . GLY A 1 103 ? 17.469 -5.75 -24.547 1 84.31 103 GLY A N 1
ATOM 784 C CA . GLY A 1 103 ? 16.172 -5.137 -24.812 1 84.31 103 GLY A CA 1
ATOM 785 C C . GLY A 1 103 ? 15.203 -5.258 -23.656 1 84.31 103 GLY A C 1
ATOM 786 O O . GLY A 1 103 ? 14.523 -4.289 -23.312 1 84.31 103 GLY A O 1
ATOM 787 N N . VAL A 1 104 ? 15.242 -6.395 -23.031 1 79 104 VAL A N 1
ATOM 788 C CA . VAL A 1 104 ? 14.344 -6.645 -21.922 1 79 104 VAL A CA 1
ATOM 789 C C . VAL A 1 104 ? 14.773 -5.809 -20.703 1 79 104 VAL A C 1
ATOM 791 O O . VAL A 1 104 ? 13.93 -5.258 -20 1 79 104 VAL A O 1
ATOM 794 N N . ILE A 1 105 ? 16.047 -5.684 -20.609 1 83.81 105 ILE A N 1
ATOM 795 C CA . ILE A 1 105 ? 16.578 -4.879 -19.516 1 83.81 105 ILE A CA 1
ATOM 796 C C . ILE A 1 105 ? 16.156 -3.422 -19.688 1 83.81 105 ILE A C 1
ATOM 798 O O . ILE A 1 105 ? 15.695 -2.783 -18.75 1 83.81 105 ILE A O 1
ATOM 802 N N . ILE A 1 106 ? 16.266 -2.949 -20.891 1 87.38 106 ILE A N 1
ATOM 803 C CA . ILE A 1 106 ? 15.906 -1.57 -21.188 1 87.38 106 ILE A CA 1
ATOM 804 C C . ILE A 1 106 ? 14.414 -1.365 -20.922 1 87.38 106 ILE A C 1
ATOM 806 O O . ILE A 1 106 ? 14.008 -0.334 -20.391 1 87.38 106 ILE A O 1
ATOM 810 N N . GLU A 1 107 ? 13.656 -2.293 -21.266 1 84.19 107 GLU A N 1
ATOM 811 C CA . GLU A 1 107 ? 12.219 -2.205 -21.047 1 84.19 107 GLU A CA 1
ATOM 812 C C . GLU A 1 107 ? 11.891 -2.121 -19.562 1 84.19 107 GLU A C 1
ATOM 814 O O . GLU A 1 107 ? 11.094 -1.275 -19.141 1 84.19 107 GLU A O 1
ATOM 819 N N . TRP A 1 108 ? 12.555 -2.975 -18.812 1 83.69 108 TRP A N 1
ATOM 820 C CA . TRP A 1 108 ? 12.305 -3.02 -17.375 1 83.69 108 TRP A CA 1
ATOM 821 C C . TRP A 1 108 ? 12.742 -1.719 -16.703 1 83.69 108 TRP A C 1
ATOM 823 O O . TRP A 1 108 ? 12.023 -1.177 -15.867 1 83.69 108 TRP A O 1
ATOM 833 N N . VAL A 1 109 ? 13.852 -1.209 -17.172 1 86.19 109 VAL A N 1
ATOM 834 C CA . VAL A 1 109 ? 14.375 0.028 -16.594 1 86.19 109 VAL A CA 1
ATOM 835 C C . VAL A 1 109 ? 13.469 1.195 -16.969 1 86.19 109 VAL A C 1
ATOM 837 O O . VAL A 1 109 ? 13.164 2.049 -16.141 1 86.19 109 VAL A O 1
ATOM 840 N N . THR A 1 110 ? 13.078 1.227 -18.172 1 89.62 110 THR A N 1
ATOM 841 C CA . THR A 1 110 ? 12.203 2.297 -18.641 1 89.62 110 THR A CA 1
ATOM 842 C C . THR A 1 110 ? 10.898 2.312 -17.844 1 89.62 110 THR A C 1
ATOM 844 O O . THR A 1 110 ? 10.445 3.373 -17.422 1 89.62 110 THR A O 1
ATOM 847 N N . ILE A 1 111 ? 10.359 1.188 -17.625 1 86.5 111 ILE A N 1
ATOM 848 C CA . ILE A 1 111 ? 9.109 1.071 -16.875 1 86.5 111 ILE A CA 1
ATOM 849 C C . ILE A 1 111 ? 9.328 1.543 -15.438 1 86.5 111 ILE A C 1
ATOM 851 O O . ILE A 1 111 ? 8.508 2.295 -14.898 1 86.5 111 ILE A O 1
ATOM 855 N N . ALA A 1 112 ? 10.438 1.067 -14.891 1 89 112 ALA A N 1
ATOM 856 C CA . ALA A 1 112 ? 10.766 1.457 -13.523 1 89 112 ALA A CA 1
ATOM 857 C C . ALA A 1 112 ? 10.867 2.973 -13.391 1 89 112 ALA A C 1
ATOM 859 O O . ALA A 1 112 ? 10.352 3.561 -12.445 1 89 112 ALA A O 1
ATOM 860 N N . VAL A 1 113 ? 11.508 3.6 -14.359 1 90.5 113 VAL A N 1
ATOM 861 C CA . VAL A 1 113 ? 11.695 5.047 -14.344 1 90.5 113 VAL A CA 1
ATOM 862 C C . VAL A 1 113 ? 10.352 5.75 -14.5 1 90.5 113 VAL A C 1
ATOM 864 O O . VAL A 1 113 ? 10.062 6.723 -13.797 1 90.5 113 VAL A O 1
ATOM 867 N N . ILE A 1 114 ? 9.547 5.281 -15.352 1 90.62 114 ILE A N 1
ATOM 868 C CA . ILE A 1 114 ? 8.242 5.871 -15.594 1 90.62 114 ILE A CA 1
ATOM 869 C C . ILE A 1 114 ? 7.406 5.816 -14.32 1 90.62 114 ILE A C 1
ATOM 871 O O . ILE A 1 114 ? 6.809 6.816 -13.914 1 90.62 114 ILE A O 1
ATOM 875 N N . PHE A 1 115 ? 7.418 4.703 -13.609 1 89.75 115 PHE A N 1
ATOM 876 C CA . PHE A 1 115 ? 6.676 4.562 -12.367 1 89.75 115 PHE A CA 1
ATOM 877 C C . PHE A 1 115 ? 7.227 5.5 -11.297 1 89.75 115 PHE A C 1
ATOM 879 O O . PHE A 1 115 ? 6.465 6.164 -10.594 1 89.75 115 PHE A O 1
ATOM 886 N N . ALA A 1 116 ? 8.539 5.543 -11.242 1 91.81 116 ALA A N 1
ATOM 887 C CA . ALA A 1 116 ? 9.156 6.395 -10.227 1 91.81 116 ALA A CA 1
ATOM 888 C C . ALA A 1 116 ? 8.773 7.859 -10.438 1 91.81 116 ALA A C 1
ATOM 890 O O . ALA A 1 116 ? 8.422 8.555 -9.477 1 91.81 116 ALA A O 1
ATOM 891 N N . VAL A 1 117 ? 8.789 8.281 -11.672 1 90.81 117 VAL A N 1
ATOM 892 C CA . VAL A 1 117 ? 8.477 9.672 -11.992 1 90.81 117 VAL A CA 1
ATOM 893 C C . VAL A 1 117 ? 6.992 9.938 -11.742 1 90.81 117 VAL A C 1
ATOM 895 O O . VAL A 1 117 ? 6.625 10.969 -11.172 1 90.81 117 VAL A O 1
ATOM 898 N N . MET A 1 118 ? 6.18 9.039 -12.125 1 91.81 118 MET A N 1
ATOM 899 C CA . MET A 1 118 ? 4.738 9.188 -11.953 1 91.81 118 MET A CA 1
ATOM 900 C C . MET A 1 118 ? 4.375 9.266 -10.469 1 91.81 118 MET A C 1
ATOM 902 O O . MET A 1 118 ? 3.607 10.141 -10.062 1 91.81 118 MET A O 1
ATOM 906 N N . PHE A 1 119 ? 4.91 8.391 -9.703 1 90.56 119 PHE A N 1
ATOM 907 C CA . PHE A 1 119 ? 4.609 8.375 -8.273 1 90.56 119 PHE A CA 1
ATOM 908 C C . PHE A 1 119 ? 5.199 9.602 -7.582 1 90.56 119 PHE A C 1
ATOM 910 O O . PHE A 1 119 ? 4.555 10.211 -6.73 1 90.56 119 PHE A O 1
ATOM 917 N N . TRP A 1 120 ? 6.387 9.992 -8.016 1 91.25 120 TRP A N 1
ATOM 918 C CA . TRP A 1 120 ? 6.984 11.203 -7.477 1 91.25 120 TRP A CA 1
ATOM 919 C C . TRP A 1 120 ? 6.121 12.422 -7.781 1 91.25 120 TRP A C 1
ATOM 921 O O . TRP A 1 120 ? 5.871 13.25 -6.902 1 91.25 120 TRP A O 1
ATOM 931 N N . LEU A 1 121 ? 5.676 12.516 -9.031 1 91.75 121 LEU A N 1
ATOM 932 C CA . LEU A 1 121 ? 4.82 13.625 -9.422 1 91.75 121 LEU A CA 1
ATOM 933 C C . LEU A 1 121 ? 3.508 13.609 -8.648 1 91.75 121 LEU A C 1
ATOM 935 O O . LEU A 1 121 ? 3.006 14.656 -8.242 1 91.75 121 LEU A O 1
ATOM 939 N N . GLY A 1 122 ? 2.99 12.445 -8.477 1 91.12 122 GLY A N 1
ATOM 940 C CA . GLY A 1 122 ? 1.778 1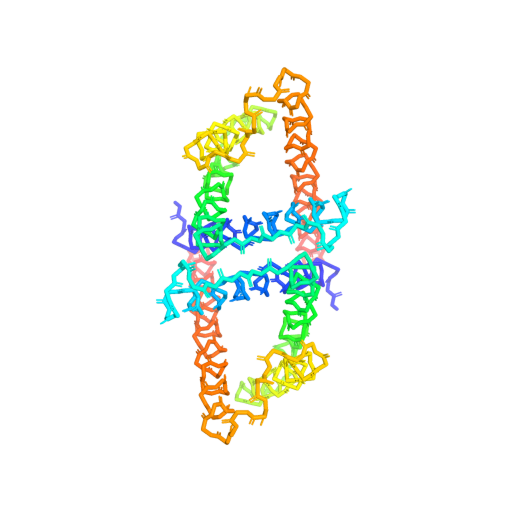2.32 -7.68 1 91.12 122 GLY A CA 1
ATOM 941 C C . GLY A 1 122 ? 1.948 12.797 -6.25 1 91.12 122 GLY A C 1
ATOM 942 O O . GLY A 1 122 ? 1.123 13.562 -5.746 1 91.12 122 GLY A O 1
ATOM 943 N N . PHE A 1 123 ? 3.012 12.406 -5.633 1 89.75 123 PHE A N 1
ATOM 944 C CA . PHE A 1 123 ? 3.285 12.844 -4.27 1 89.75 123 PHE A CA 1
ATOM 945 C C . PHE A 1 123 ? 3.551 14.344 -4.227 1 89.75 123 PHE A C 1
ATOM 947 O O . PHE A 1 123 ? 3.117 15.031 -3.301 1 89.75 123 PHE A O 1
ATOM 954 N N . TYR A 1 124 ? 4.25 14.82 -5.262 1 88.62 124 TYR A N 1
ATOM 955 C CA . TYR A 1 124 ? 4.547 16.25 -5.34 1 88.62 124 TYR A CA 1
ATOM 956 C C . TYR A 1 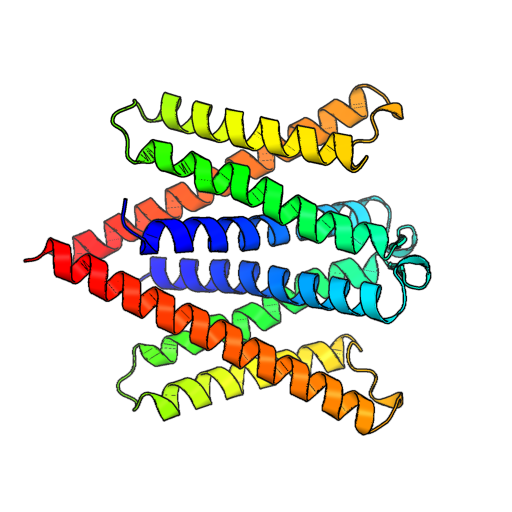124 ? 3.266 17.078 -5.402 1 88.62 124 TYR A C 1
ATOM 958 O O . TYR A 1 124 ? 3.115 18.062 -4.676 1 88.62 124 TYR A O 1
ATOM 966 N N . ILE A 1 125 ? 2.354 16.641 -6.293 1 90.25 125 ILE A N 1
ATOM 967 C CA . ILE A 1 125 ? 1.079 17.328 -6.453 1 90.25 125 ILE A CA 1
ATOM 968 C C . ILE A 1 125 ? 0.278 17.25 -5.156 1 90.25 125 ILE A C 1
ATOM 970 O O . ILE A 1 125 ? -0.297 18.234 -4.703 1 90.25 125 ILE A O 1
ATOM 974 N N . TYR A 1 126 ? 0.238 16.125 -4.531 1 89 126 TYR A N 1
ATOM 975 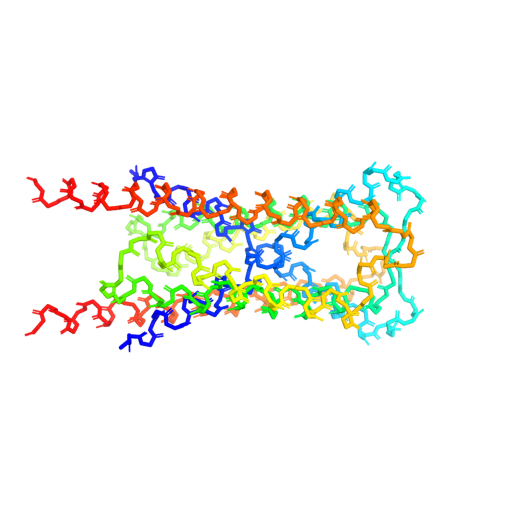C CA . TYR A 1 126 ? -0.479 15.922 -3.277 1 89 126 TYR A CA 1
ATOM 976 C C . TYR A 1 126 ? 0.039 16.859 -2.195 1 89 126 TYR A C 1
ATOM 978 O O . TYR A 1 126 ? -0.746 17.531 -1.517 1 89 126 TYR A O 1
ATOM 986 N N . TYR A 1 127 ? 1.327 16.969 -1.979 1 86.12 127 TYR A N 1
ATOM 987 C CA . TYR A 1 127 ? 1.896 17.812 -0.936 1 86.12 127 TYR A CA 1
ATOM 988 C C . TYR A 1 127 ? 1.684 19.281 -1.255 1 86.12 127 TYR A C 1
ATOM 990 O O . TYR A 1 127 ? 1.504 20.109 -0.349 1 86.12 127 TYR A O 1
ATOM 998 N N . TYR A 1 128 ? 1.729 19.484 -2.604 1 88.5 128 TYR A N 1
ATOM 999 C CA . TYR A 1 128 ? 1.41 20.844 -3.02 1 88.5 128 TYR A CA 1
ATOM 1000 C C . TYR A 1 128 ? -0.02 21.219 -2.641 1 88.5 128 TYR A C 1
ATOM 1002 O O . TYR A 1 128 ? -0.268 22.281 -2.09 1 88.5 128 TYR A O 1
ATOM 1010 N N . LEU A 1 129 ? -0.964 20.359 -2.9 1 88.62 129 LEU A N 1
ATOM 1011 C CA . LEU A 1 129 ? -2.367 20.578 -2.574 1 88.62 129 LEU A CA 1
ATOM 1012 C C . LEU A 1 129 ? -2.568 20.672 -1.064 1 88.62 129 LEU A C 1
ATOM 1014 O O . LEU A 1 129 ? -3.367 21.469 -0.581 1 88.62 129 LEU A O 1
ATOM 1018 N N . GLN A 1 130 ? -1.899 19.812 -0.359 1 85.06 130 GLN A N 1
ATOM 1019 C CA . GLN A 1 130 ? -1.977 19.812 1.099 1 85.06 130 GLN A CA 1
ATOM 1020 C C . GLN A 1 130 ? -1.506 21.156 1.666 1 85.06 130 GLN A C 1
ATOM 1022 O O . GLN A 1 130 ? -2.154 21.719 2.547 1 85.06 130 GLN A O 1
ATOM 1027 N N . ALA A 1 131 ? -0.385 21.719 1.206 1 84.81 131 ALA A N 1
ATOM 1028 C CA . ALA A 1 131 ? 0.136 23.016 1.631 1 84.81 131 ALA A CA 1
ATOM 1029 C C . ALA A 1 131 ? -0.85 24.141 1.311 1 84.81 131 ALA A C 1
ATOM 1031 O O . ALA A 1 131 ? -1.062 25.031 2.127 1 84.81 131 ALA A O 1
ATOM 1032 N N . ARG A 1 132 ? -1.384 23.984 0.074 1 89 132 ARG A N 1
ATOM 1033 C CA . ARG A 1 132 ? -2.385 24.969 -0.343 1 89 132 ARG A CA 1
ATOM 1034 C C . ARG A 1 132 ? -3.584 24.953 0.6 1 89 132 ARG A C 1
ATOM 1036 O O . ARG A 1 132 ? -4.055 26.016 1.024 1 89 132 ARG A O 1
ATOM 1043 N N . ASP A 1 133 ? -4.109 23.766 0.973 1 86.38 133 ASP A N 1
ATOM 1044 C CA . ASP A 1 133 ? -5.27 23.625 1.846 1 86.38 133 ASP A CA 1
ATOM 1045 C C . ASP A 1 133 ? -4.969 24.141 3.25 1 86.38 133 ASP A C 1
ATOM 1047 O O . ASP A 1 133 ? -5.828 24.766 3.883 1 86.38 133 ASP A O 1
ATOM 1051 N N . ILE A 1 134 ? -3.818 23.891 3.826 1 83.25 134 ILE A N 1
ATOM 1052 C CA . ILE A 1 134 ? -3.412 24.375 5.141 1 83.25 134 ILE A CA 1
ATOM 1053 C C . ILE A 1 134 ? -3.324 25.891 5.121 1 83.25 134 ILE A C 1
ATOM 1055 O O . ILE A 1 134 ? -3.793 26.562 6.047 1 83.25 134 ILE A O 1
ATOM 1059 N N . ASN A 1 135 ? -2.773 26.5 4.039 1 84.94 135 ASN A N 1
ATOM 1060 C CA . ASN A 1 135 ? -2.639 27.938 3.904 1 84.94 135 ASN A CA 1
ATOM 1061 C C . ASN A 1 135 ? -4 28.625 3.834 1 84.94 135 ASN A C 1
ATOM 1063 O O . ASN A 1 135 ? -4.172 29.734 4.352 1 84.94 135 ASN A O 1
ATOM 1067 N N . LYS A 1 136 ? -4.941 28.016 3.285 1 87.5 136 LYS A N 1
ATOM 1068 C CA . LYS A 1 136 ? -6.293 28.562 3.172 1 87.5 136 LYS A CA 1
ATOM 1069 C C . LYS A 1 136 ? -6.969 28.656 4.539 1 87.5 136 LYS A C 1
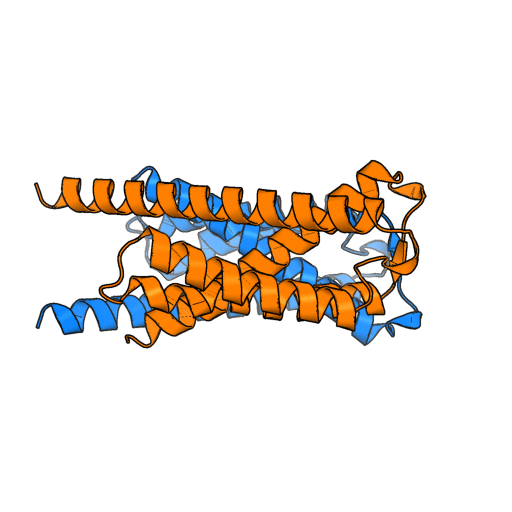ATOM 1071 O O . LYS A 1 136 ? -7.816 29.516 4.762 1 87.5 136 LYS A O 1
ATOM 1076 N N . LYS A 1 137 ? -6.605 27.766 5.469 1 80.44 137 LYS A N 1
ATOM 1077 C CA . LYS A 1 137 ? -7.199 27.766 6.805 1 80.44 137 LYS A CA 1
ATOM 1078 C C . LYS A 1 137 ? -6.582 28.859 7.68 1 80.44 137 LYS A C 1
ATOM 1080 O O . LYS A 1 137 ? -7.176 29.266 8.68 1 80.44 137 LYS A O 1
ATOM 1085 N N . LEU A 1 138 ? -5.484 29.234 7.418 1 78.75 138 LEU A N 1
ATOM 1086 C CA . LEU A 1 138 ? -4.797 30.281 8.172 1 78.75 138 LEU A CA 1
ATOM 1087 C C . LEU A 1 138 ? -5.242 31.656 7.715 1 78.75 138 LEU A C 1
ATOM 1089 O O . LEU A 1 138 ? -5.141 32.625 8.469 1 78.75 138 LEU A O 1
ATOM 1093 N N . ASP A 1 139 ? -5.699 31.859 6.617 1 66.06 139 ASP A N 1
ATOM 1094 C CA . ASP A 1 139 ? -6.23 33.125 6.145 1 66.06 139 ASP A CA 1
ATOM 1095 C C . ASP A 1 139 ? -7.691 33.312 6.547 1 66.06 139 ASP A C 1
ATOM 1097 O O . ASP A 1 139 ? -8.125 34.406 6.887 1 66.06 139 ASP A O 1
ATOM 1101 N N . MET B 1 1 ? -14.953 19.406 3.115 1 60.91 1 MET B N 1
ATOM 1102 C CA . MET B 1 1 ? -13.898 18.422 2.932 1 60.91 1 MET B CA 1
ATOM 1103 C C . MET B 1 1 ? -12.852 18.906 1.933 1 60.91 1 MET B C 1
ATOM 1105 O O . MET B 1 1 ? -13.203 19.469 0.889 1 60.91 1 MET B O 1
ATOM 1109 N N . GLN B 1 2 ? -11.516 18.875 2.326 1 80.81 2 GLN B N 1
ATOM 1110 C CA . GLN B 1 2 ? -10.453 19.391 1.467 1 80.81 2 GLN B CA 1
ATOM 1111 C C . GLN B 1 2 ? -10.008 18.328 0.459 1 80.81 2 GLN B C 1
ATOM 1113 O O . GLN B 1 2 ? -10.047 17.125 0.75 1 80.81 2 GLN B O 1
ATOM 1118 N N . ILE B 1 3 ? -9.938 18.688 -0.758 1 83.69 3 ILE B N 1
ATOM 1119 C CA . ILE B 1 3 ? -9.547 17.828 -1.876 1 83.69 3 ILE B CA 1
ATOM 1120 C C . ILE B 1 3 ? -8.328 17 -1.491 1 83.69 3 ILE B C 1
ATOM 1122 O O . ILE B 1 3 ? -8.227 15.828 -1.866 1 83.69 3 ILE B O 1
ATOM 1126 N N . SER B 1 4 ? -7.441 17.453 -0.726 1 86.25 4 SER B N 1
ATOM 1127 C CA . SER B 1 4 ? -6.23 16.734 -0.327 1 86.25 4 SER B CA 1
ATOM 1128 C C . SER B 1 4 ? -6.562 15.555 0.585 1 86.25 4 SER B C 1
ATOM 1130 O O . SER B 1 4 ? -5.922 14.508 0.504 1 86.25 4 SER B O 1
ATOM 1132 N N . ASN B 1 5 ? -7.594 15.742 1.334 1 87.94 5 ASN B N 1
ATOM 1133 C CA . ASN B 1 5 ? -8 14.664 2.227 1 87.94 5 ASN B CA 1
ATOM 1134 C C . ASN B 1 5 ? -8.594 13.484 1.452 1 87.94 5 ASN B C 1
ATOM 1136 O O . ASN B 1 5 ? -8.344 12.328 1.791 1 87.94 5 ASN B O 1
ATOM 1140 N N . LEU B 1 6 ? -9.367 13.883 0.453 1 91.69 6 LEU B N 1
ATOM 1141 C CA . LEU B 1 6 ? -9.961 12.852 -0.385 1 91.69 6 LEU B CA 1
ATOM 1142 C C . LEU B 1 6 ? -8.875 12.078 -1.139 1 91.69 6 LEU B C 1
ATOM 1144 O O . LEU B 1 6 ? -8.906 10.844 -1.186 1 91.69 6 LEU B O 1
ATOM 1148 N N . ILE B 1 7 ? -7.926 12.758 -1.692 1 91.44 7 ILE B N 1
ATOM 1149 C CA . ILE B 1 7 ? -6.828 12.141 -2.43 1 91.44 7 ILE B CA 1
ATOM 1150 C C . ILE B 1 7 ? -6.02 11.242 -1.496 1 91.44 7 ILE B C 1
ATOM 1152 O O . ILE B 1 7 ? -5.656 10.117 -1.861 1 91.44 7 ILE B O 1
ATOM 1156 N N . GLU B 1 8 ? -5.82 11.672 -0.359 1 92.31 8 GLU B N 1
ATOM 1157 C CA . GLU B 1 8 ? -5.07 10.914 0.636 1 92.31 8 GLU B CA 1
ATOM 1158 C C . GLU B 1 8 ? -5.789 9.617 1.003 1 92.31 8 GLU B C 1
ATOM 1160 O O . GLU B 1 8 ? -5.172 8.555 1.065 1 92.31 8 GLU B O 1
ATOM 1165 N N . ARG B 1 9 ? -7.113 9.711 1.157 1 94.5 9 ARG B N 1
ATOM 1166 C CA . ARG B 1 9 ? -7.887 8.539 1.555 1 94.5 9 ARG B CA 1
ATOM 1167 C C . ARG B 1 9 ? -7.977 7.523 0.417 1 94.5 9 ARG B C 1
ATOM 1169 O O . ARG B 1 9 ? -7.914 6.316 0.647 1 94.5 9 ARG B O 1
ATOM 1176 N N . ILE B 1 10 ? -8.102 8.047 -0.754 1 96.5 10 ILE B N 1
ATOM 1177 C CA . ILE B 1 10 ? -8.156 7.168 -1.919 1 96.5 10 ILE B CA 1
ATOM 1178 C C . ILE B 1 10 ? -6.82 6.457 -2.096 1 96.5 10 ILE B C 1
ATOM 1180 O O . ILE B 1 10 ? -6.773 5.23 -2.24 1 96.5 10 ILE B O 1
ATOM 1184 N N . ALA B 1 11 ? -5.73 7.18 -2.016 1 95.56 11 ALA B N 1
ATOM 1185 C CA . ALA B 1 11 ? -4.402 6.602 -2.201 1 95.56 11 ALA B CA 1
ATOM 1186 C C . ALA B 1 11 ? -4.055 5.648 -1.062 1 95.56 11 ALA B C 1
ATOM 1188 O O . ALA B 1 11 ? -3.635 4.512 -1.302 1 95.56 11 ALA B O 1
ATOM 1189 N N . LEU B 1 12 ? -4.277 6.105 0.152 1 95 12 LEU B N 1
ATOM 1190 C CA . LEU B 1 12 ? -3.945 5.301 1.321 1 95 12 LEU B CA 1
ATOM 1191 C C . LEU B 1 12 ? -4.77 4.016 1.348 1 95 12 LEU B C 1
ATOM 1193 O O . LEU B 1 12 ? -4.258 2.951 1.695 1 95 12 LEU B O 1
ATOM 1197 N N . GLY B 1 13 ? -6.055 4.109 1.001 1 97.44 13 GLY B N 1
ATOM 1198 C CA . GLY B 1 13 ? -6.891 2.924 0.93 1 97.44 13 GLY B CA 1
ATOM 1199 C C . GLY B 1 13 ? -6.375 1.892 -0.057 1 97.44 13 GLY B C 1
ATOM 1200 O O . GLY B 1 13 ? -6.305 0.702 0.26 1 97.44 13 GLY B O 1
ATOM 1201 N N . ALA B 1 14 ? -6.02 2.398 -1.206 1 98.06 14 ALA B N 1
ATOM 1202 C CA . ALA B 1 14 ? -5.496 1.498 -2.23 1 98.06 14 ALA B CA 1
ATOM 1203 C C . ALA B 1 14 ? -4.18 0.862 -1.783 1 98.06 14 ALA B C 1
ATOM 1205 O O . ALA B 1 14 ? -3.994 -0.35 -1.914 1 98.06 14 ALA B O 1
ATOM 1206 N N . PHE B 1 15 ? -3.289 1.657 -1.238 1 97.88 15 PHE B N 1
ATOM 1207 C CA . PHE B 1 15 ? -1.969 1.185 -0.839 1 97.88 15 PHE B CA 1
ATOM 1208 C C . PHE B 1 15 ? -2.076 0.175 0.298 1 97.88 15 PHE B C 1
ATOM 1210 O O . PHE B 1 15 ? -1.458 -0.89 0.25 1 97.88 15 PHE B O 1
ATOM 1217 N N . VAL B 1 16 ? -2.867 0.449 1.283 1 97 16 VAL B N 1
ATOM 1218 C CA . VAL B 1 16 ? -2.998 -0.415 2.451 1 97 16 VAL B CA 1
ATOM 1219 C C . VAL B 1 16 ? -3.719 -1.704 2.062 1 97 16 VAL B C 1
ATOM 1221 O O . VAL B 1 16 ? -3.35 -2.791 2.514 1 97 16 VAL B O 1
ATOM 1224 N N . GLY B 1 17 ? -4.77 -1.532 1.261 1 97.56 17 GLY B N 1
ATOM 1225 C CA . GLY B 1 17 ? -5.457 -2.715 0.77 1 97.56 17 GLY B CA 1
ATOM 1226 C C . GLY B 1 17 ? -4.535 -3.699 0.077 1 97.56 17 GLY B C 1
ATOM 1227 O O . GLY B 1 17 ? -4.566 -4.898 0.368 1 97.56 17 GLY B O 1
ATOM 1228 N N . CYS B 1 18 ? -3.727 -3.164 -0.798 1 98.25 18 CYS B N 1
ATOM 1229 C CA . CYS B 1 18 ? -2.795 -4.02 -1.527 1 98.25 18 CYS B CA 1
ATOM 1230 C C . CYS B 1 18 ? -1.776 -4.645 -0.584 1 98.25 18 CYS B C 1
ATOM 1232 O O . CYS B 1 18 ? -1.395 -5.805 -0.757 1 98.25 18 CYS B O 1
ATOM 1234 N N . PHE B 1 19 ? -1.312 -3.936 0.37 1 98 19 PHE B N 1
ATOM 1235 C CA . PHE B 1 19 ? -0.384 -4.473 1.357 1 98 19 PHE B CA 1
ATOM 1236 C C . PHE B 1 19 ? -1.013 -5.637 2.113 1 98 19 PHE B C 1
ATOM 1238 O O . PHE B 1 19 ? -0.397 -6.699 2.252 1 98 19 PHE B O 1
ATOM 1245 N N . ILE B 1 20 ? -2.215 -5.449 2.596 1 95.88 20 ILE B N 1
ATOM 1246 C CA . ILE B 1 20 ? -2.857 -6.449 3.445 1 95.88 20 ILE B CA 1
ATOM 1247 C C . ILE B 1 20 ? -3.146 -7.707 2.633 1 95.88 20 ILE B C 1
ATOM 1249 O O . ILE B 1 20 ? -2.893 -8.82 3.094 1 95.88 20 ILE B O 1
ATOM 1253 N N . VAL B 1 21 ? -3.672 -7.539 1.431 1 96.25 21 VAL B N 1
ATOM 1254 C CA . VAL B 1 21 ? -3.996 -8.711 0.621 1 96.25 21 VAL B CA 1
ATOM 1255 C C . VAL B 1 21 ? -2.713 -9.438 0.231 1 96.25 21 VAL B C 1
ATOM 1257 O O . VAL B 1 21 ? -2.674 -10.672 0.21 1 96.25 21 VAL B O 1
ATOM 1260 N N . SER B 1 22 ? -1.656 -8.656 -0.079 1 97.44 22 SER B N 1
ATOM 1261 C CA . SER B 1 22 ? -0.369 -9.297 -0.337 1 97.44 22 SER B CA 1
ATOM 1262 C C . SER B 1 22 ? 0.114 -10.078 0.88 1 97.44 22 SER B C 1
ATOM 1264 O O . SER B 1 22 ? 0.655 -11.18 0.743 1 97.44 22 SER B O 1
ATOM 1266 N N . LEU B 1 23 ? -0.046 -9.555 2.029 1 96.19 23 LEU B N 1
ATOM 1267 C CA . LEU B 1 23 ? 0.336 -10.234 3.26 1 96.19 23 LEU B CA 1
ATOM 1268 C C . LEU B 1 23 ? -0.476 -11.516 3.447 1 96.19 23 LEU B C 1
ATOM 1270 O O . LEU B 1 23 ? 0.064 -12.539 3.861 1 96.19 23 LEU B O 1
ATOM 1274 N N . VAL B 1 24 ? -1.766 -11.469 3.207 1 93.12 24 VAL B N 1
ATOM 1275 C CA . VAL B 1 24 ? -2.621 -12.648 3.32 1 93.12 24 VAL B CA 1
ATOM 1276 C C . VAL B 1 24 ? -2.143 -13.727 2.357 1 93.12 24 VAL B C 1
ATOM 1278 O O . VAL B 1 24 ? -2.1 -14.906 2.713 1 93.12 24 VAL B O 1
ATOM 1281 N N . GLU B 1 25 ? -1.788 -13.305 1.114 1 95.12 25 GLU B N 1
ATOM 1282 C CA . GLU B 1 25 ? -1.253 -14.266 0.155 1 95.12 25 GLU B CA 1
ATOM 1283 C C . GLU B 1 25 ? 0.018 -14.93 0.684 1 95.12 25 GLU B C 1
ATOM 1285 O O . GLU B 1 25 ? 0.221 -16.125 0.504 1 95.12 25 GLU B O 1
ATOM 1290 N N . VAL B 1 26 ? 0.856 -14.188 1.321 1 96.69 26 VAL B N 1
ATOM 1291 C CA . VAL B 1 26 ? 2.088 -14.711 1.906 1 96.69 26 VAL B CA 1
ATOM 1292 C C . VAL B 1 26 ? 1.753 -15.703 3.016 1 96.69 26 VAL B C 1
ATOM 1294 O O . VAL B 1 26 ? 2.354 -16.781 3.096 1 96.69 26 VAL B O 1
ATOM 1297 N N . LEU B 1 27 ? 0.79 -15.359 3.826 1 92.62 27 LEU B N 1
ATOM 1298 C CA . LEU B 1 27 ? 0.392 -16.25 4.914 1 92.62 27 LEU B CA 1
ATOM 1299 C C . LEU B 1 27 ? -0.185 -17.547 4.375 1 92.62 27 LEU B C 1
ATOM 1301 O O . LEU B 1 27 ? 0.09 -18.625 4.91 1 92.62 27 LEU B O 1
ATOM 1305 N N . ILE B 1 28 ? -0.987 -17.469 3.34 1 90.62 28 ILE B N 1
ATOM 1306 C CA . ILE B 1 28 ? -1.532 -18.656 2.697 1 90.62 28 ILE B CA 1
ATOM 1307 C C . ILE B 1 28 ? -0.394 -19.516 2.164 1 90.62 28 ILE B C 1
ATOM 1309 O O . ILE B 1 28 ? -0.387 -20.734 2.359 1 90.62 28 ILE B O 1
ATOM 1313 N N . ALA B 1 29 ? 0.567 -18.891 1.514 1 96 29 ALA B N 1
ATOM 1314 C CA . ALA B 1 29 ? 1.709 -19.625 0.957 1 96 29 ALA B CA 1
ATOM 1315 C C . ALA B 1 29 ? 2.51 -20.312 2.057 1 96 29 ALA B C 1
ATOM 1317 O O . ALA B 1 29 ? 2.889 -21.469 1.918 1 96 29 ALA B O 1
ATOM 1318 N N . LEU B 1 30 ? 2.76 -19.672 3.123 1 95.38 30 LEU B N 1
ATOM 1319 C CA . LEU B 1 30 ? 3.555 -20.219 4.219 1 95.38 30 LEU B CA 1
ATOM 1320 C C . LEU B 1 30 ? 2.811 -21.359 4.914 1 95.38 30 LEU B C 1
ATOM 1322 O O . LEU B 1 30 ? 3.414 -22.359 5.281 1 95.38 30 LEU B O 1
ATOM 1326 N N . GLN B 1 31 ? 1.492 -21.188 5.074 1 90.44 31 GLN B N 1
ATOM 1327 C CA . GLN B 1 31 ? 0.69 -22.203 5.746 1 90.44 31 GLN B CA 1
ATOM 1328 C C . GLN B 1 31 ? 0.566 -23.453 4.891 1 90.44 31 GLN B C 1
ATOM 1330 O O . GLN B 1 31 ? 0.608 -24.578 5.41 1 90.44 31 GLN B O 1
ATOM 1335 N N . SER B 1 32 ? 0.425 -23.359 3.615 1 92.44 32 SER B N 1
ATOM 1336 C CA . SER B 1 32 ? 0.226 -24.469 2.703 1 92.44 32 SER B CA 1
ATOM 1337 C C . SER B 1 32 ? 1.559 -25.062 2.258 1 92.44 32 SER B C 1
ATOM 1339 O O . SER B 1 32 ? 1.609 -26.203 1.775 1 92.44 32 SER B O 1
ATOM 1341 N N . GLY B 1 33 ? 2.609 -24.281 2.49 1 95.81 33 GLY B N 1
ATOM 1342 C CA . GLY B 1 33 ? 3.881 -24.594 1.856 1 95.81 33 GLY B CA 1
ATOM 1343 C C . GLY B 1 33 ? 4.059 -23.906 0.511 1 95.81 33 GLY B C 1
ATOM 1344 O O . GLY B 1 33 ? 3.334 -24.203 -0.441 1 95.81 33 GLY B O 1
ATOM 1345 N N . PRO B 1 34 ? 4.973 -23.047 0.424 1 96.06 34 PRO B N 1
ATOM 1346 C CA . PRO B 1 34 ? 5.117 -22.219 -0.775 1 96.06 34 PRO B CA 1
ATOM 1347 C C . PRO B 1 34 ? 5.199 -23.031 -2.057 1 96.06 34 PRO B C 1
ATOM 1349 O O . PRO B 1 34 ? 4.781 -22.578 -3.121 1 96.06 34 PRO B O 1
ATOM 1352 N N . GLN B 1 35 ? 5.672 -24.203 -1.997 1 95.81 35 GLN B N 1
ATOM 1353 C CA . GLN B 1 35 ?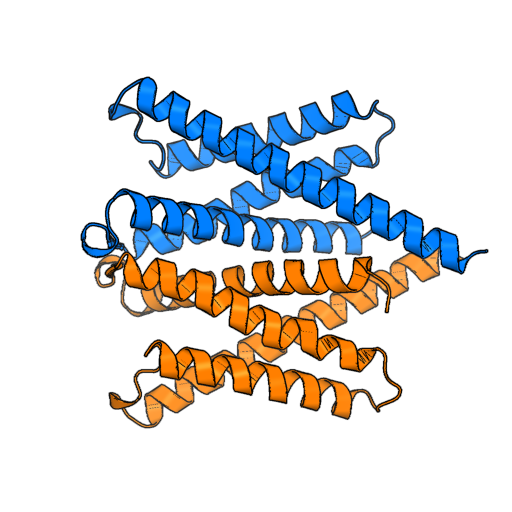 5.805 -25.062 -3.168 1 95.81 35 GLN B CA 1
ATOM 1354 C C . GLN B 1 35 ? 4.453 -25.656 -3.572 1 95.81 35 GLN B C 1
ATOM 1356 O O . GLN B 1 35 ? 4.301 -26.172 -4.684 1 95.81 35 GLN B O 1
ATOM 1361 N N . ASN B 1 36 ? 3.514 -25.594 -2.693 1 96.12 36 ASN B N 1
ATOM 1362 C CA . ASN B 1 36 ? 2.23 -26.25 -2.906 1 96.12 36 ASN B CA 1
ATOM 1363 C C . ASN B 1 36 ? 1.163 -25.266 -3.371 1 96.12 36 ASN B C 1
ATOM 1365 O O . ASN B 1 36 ? 0.007 -25.641 -3.572 1 96.12 36 ASN B O 1
ATOM 1369 N N . VAL B 1 37 ? 1.531 -24.062 -3.533 1 94.75 37 VAL B N 1
ATOM 1370 C CA . VAL B 1 37 ? 0.526 -23.062 -3.883 1 94.75 37 VAL B CA 1
ATOM 1371 C C . VAL B 1 37 ? 0.949 -22.312 -5.148 1 94.75 37 VAL B C 1
ATOM 1373 O O . VAL B 1 37 ? 2.143 -22.141 -5.406 1 94.75 37 VAL B O 1
ATOM 1376 N N . SER B 1 38 ? -0.038 -22 -5.934 1 96.12 38 SER B N 1
ATOM 1377 C CA . SER B 1 38 ? 0.141 -21.203 -7.141 1 96.12 38 SER B CA 1
ATOM 1378 C C . SER B 1 38 ? -1.027 -20.25 -7.348 1 96.12 38 SER B C 1
ATOM 1380 O O . SER B 1 38 ? -2.182 -20.609 -7.102 1 96.12 38 SER B O 1
ATOM 1382 N N . PHE B 1 39 ? -0.679 -19.078 -7.758 1 96.56 39 PHE B N 1
ATOM 1383 C CA . PHE B 1 39 ? -1.678 -18.062 -8.086 1 96.56 39 PHE B CA 1
ATOM 1384 C C . PHE B 1 39 ? -1.681 -17.766 -9.578 1 96.56 39 PHE B C 1
ATOM 1386 O O . PHE B 1 39 ? -0.65 -17.406 -10.148 1 96.56 39 PHE B O 1
ATOM 1393 N N . SER B 1 40 ? -2.844 -17.922 -10.195 1 96.81 40 SER B N 1
ATOM 1394 C CA . SER B 1 40 ? -2.955 -17.672 -11.633 1 96.81 40 SER B CA 1
ATOM 1395 C C . SER B 1 40 ? -2.914 -16.172 -11.93 1 96.81 40 SER B C 1
ATOM 1397 O O . SER B 1 40 ? -2.979 -15.352 -11.016 1 96.81 40 SER B O 1
ATOM 1399 N N . GLY B 1 41 ? -2.783 -15.82 -13.195 1 97.5 41 GLY B N 1
ATOM 1400 C CA . GLY B 1 41 ? -2.875 -14.43 -13.609 1 97.5 41 GLY B CA 1
ATOM 1401 C C . GLY B 1 41 ? -4.191 -13.773 -13.234 1 97.5 41 GLY B C 1
ATOM 1402 O O . GLY B 1 41 ? -4.223 -12.609 -12.836 1 97.5 41 GLY B O 1
ATOM 1403 N N . TYR B 1 42 ? -5.23 -14.523 -13.242 1 97.31 42 TYR B N 1
ATOM 1404 C CA . TYR B 1 42 ? -6.535 -14.016 -12.828 1 97.31 42 TYR B CA 1
ATOM 1405 C C . TYR B 1 42 ? -6.562 -13.727 -11.328 1 97.31 42 TYR B C 1
ATOM 1407 O O . TYR B 1 42 ? -7.156 -12.742 -10.891 1 97.31 42 TYR B O 1
ATOM 1415 N N . ASP B 1 43 ? -5.91 -14.586 -10.594 1 96.62 43 ASP B N 1
ATOM 1416 C CA . ASP B 1 43 ? -5.867 -14.406 -9.141 1 96.62 43 ASP B CA 1
ATOM 1417 C C . ASP B 1 43 ? -5.188 -13.094 -8.773 1 96.62 43 ASP B C 1
ATOM 1419 O O . ASP B 1 43 ? -5.66 -12.367 -7.895 1 96.62 43 ASP B O 1
ATOM 1423 N N . VAL B 1 44 ? -4.113 -12.875 -9.5 1 97.25 44 VAL B N 1
ATOM 1424 C CA . VAL B 1 44 ? -3.324 -11.695 -9.156 1 97.25 44 VAL B CA 1
ATOM 1425 C C . VAL B 1 44 ? -4.078 -10.43 -9.57 1 97.25 44 VAL B C 1
ATOM 1427 O O . VAL B 1 44 ? -4.074 -9.43 -8.844 1 97.25 44 VAL B O 1
ATOM 1430 N N . ILE B 1 45 ? -4.715 -10.406 -10.672 1 98.25 45 ILE B N 1
ATOM 1431 C CA . ILE B 1 45 ? -5.512 -9.281 -11.133 1 98.25 45 ILE B CA 1
ATOM 1432 C C . ILE B 1 45 ? -6.668 -9.031 -10.164 1 98.25 45 ILE B C 1
ATOM 1434 O O . ILE B 1 45 ? -6.891 -7.902 -9.727 1 98.25 45 ILE B O 1
ATOM 1438 N N . ASN B 1 46 ? -7.359 -10.117 -9.812 1 98 46 ASN B N 1
ATOM 1439 C CA . ASN B 1 46 ? -8.484 -10.016 -8.891 1 98 46 ASN B CA 1
ATOM 1440 C C . ASN B 1 46 ? -8.031 -9.555 -7.508 1 98 46 ASN B C 1
ATOM 1442 O O . ASN B 1 46 ? -8.719 -8.766 -6.852 1 98 46 ASN B O 1
ATOM 1446 N N . ALA B 1 47 ? -6.906 -10.086 -7.07 1 97.75 47 ALA B N 1
ATOM 1447 C CA . ALA B 1 47 ? -6.363 -9.688 -5.777 1 97.75 47 ALA B CA 1
ATOM 1448 C C . ALA B 1 47 ? -6.051 -8.188 -5.754 1 97.75 47 ALA B C 1
ATOM 1450 O O . ALA B 1 47 ? -6.352 -7.5 -4.777 1 97.75 47 ALA B O 1
ATOM 1451 N N . PHE B 1 48 ? -5.457 -7.684 -6.836 1 98.56 48 PHE B N 1
ATOM 1452 C CA . PHE B 1 48 ? -5.09 -6.277 -6.93 1 98.56 48 PHE B CA 1
ATOM 1453 C C . PHE B 1 48 ? -6.332 -5.391 -6.93 1 98.56 48 PHE B C 1
ATOM 1455 O O . PHE B 1 48 ? -6.438 -4.465 -6.125 1 98.56 48 PHE B O 1
ATOM 1462 N N . LEU B 1 49 ? -7.309 -5.668 -7.77 1 98.62 49 LEU B N 1
ATOM 1463 C CA . LEU B 1 49 ? -8.523 -4.871 -7.879 1 98.62 49 LEU B CA 1
ATOM 1464 C C . LEU B 1 49 ? -9.375 -4.992 -6.617 1 98.62 49 LEU B C 1
ATOM 1466 O O . LEU B 1 49 ? -9.867 -3.988 -6.094 1 98.62 49 LEU B O 1
ATOM 1470 N N . GLY B 1 50 ? -9.508 -6.215 -6.109 1 98.44 50 GLY B N 1
ATOM 1471 C CA . GLY B 1 50 ? -10.273 -6.434 -4.891 1 98.44 50 GLY B CA 1
ATOM 1472 C C . GLY B 1 50 ? -9.688 -5.719 -3.686 1 98.44 50 GLY B C 1
ATOM 1473 O O . GLY B 1 50 ? -10.43 -5.152 -2.877 1 98.44 50 GLY B O 1
ATOM 1474 N N . SER B 1 51 ? -8.383 -5.75 -3.58 1 98.12 51 SER B N 1
ATOM 1475 C CA . SER B 1 51 ? -7.723 -5.113 -2.443 1 98.12 51 SER B CA 1
ATOM 1476 C C . SER B 1 51 ? -7.953 -3.607 -2.443 1 98.12 51 SER B C 1
ATOM 1478 O O . SER B 1 51 ? -8.117 -3 -1.382 1 98.12 51 SER B O 1
ATOM 1480 N N . ILE B 1 52 ? -7.949 -3.01 -3.619 1 98.75 52 ILE B N 1
ATOM 1481 C CA . ILE B 1 52 ? -8.18 -1.575 -3.738 1 98.75 52 ILE B CA 1
ATOM 1482 C C . ILE B 1 52 ? -9.609 -1.246 -3.303 1 98.75 52 ILE B C 1
ATOM 1484 O O . ILE B 1 52 ? -9.828 -0.327 -2.51 1 98.75 52 ILE B O 1
ATOM 1488 N N . VAL B 1 53 ? -10.547 -2.018 -3.752 1 98.75 53 VAL B N 1
ATOM 1489 C CA . VAL B 1 53 ? -11.945 -1.797 -3.408 1 98.75 53 VAL B CA 1
ATOM 1490 C C . VAL B 1 53 ? -12.141 -1.964 -1.903 1 98.75 53 VAL B C 1
ATOM 1492 O O . VAL B 1 53 ? -12.789 -1.135 -1.26 1 98.75 53 VAL B O 1
ATOM 1495 N N . ILE B 1 54 ? -11.531 -2.988 -1.328 1 98 54 ILE B N 1
ATOM 1496 C CA . ILE B 1 54 ? -11.633 -3.234 0.106 1 98 54 ILE B CA 1
ATOM 1497 C C . ILE B 1 54 ? -10.977 -2.088 0.874 1 98 54 ILE B C 1
ATOM 1499 O O . ILE B 1 54 ? -11.555 -1.561 1.827 1 98 54 ILE B O 1
ATOM 1503 N N . GLY B 1 55 ? -9.773 -1.735 0.447 1 98.06 55 GLY B N 1
ATOM 1504 C CA . GLY B 1 55 ? -9.094 -0.613 1.077 1 98.06 55 GLY B CA 1
ATOM 1505 C C . GLY B 1 55 ? -9.914 0.666 1.056 1 98.06 55 GLY B C 1
ATOM 1506 O O . GLY B 1 55 ? -9.953 1.4 2.045 1 98.06 55 GLY B O 1
ATOM 1507 N N . TRP B 1 56 ? -10.547 0.919 -0.055 1 98.56 56 TRP B N 1
ATOM 1508 C CA . TRP B 1 56 ? -11.391 2.104 -0.176 1 98.56 56 TRP B CA 1
ATOM 1509 C C . TRP B 1 56 ? -12.586 2.02 0.765 1 98.56 56 TRP B C 1
ATOM 1511 O O . TRP B 1 56 ? -13.039 3.035 1.303 1 98.56 56 TRP B O 1
ATOM 1521 N N . GLY B 1 57 ? -13.117 0.832 0.936 1 98.25 57 GLY B N 1
ATOM 1522 C CA . GLY B 1 57 ? -14.188 0.669 1.912 1 98.25 57 GLY B CA 1
ATOM 1523 C C . GLY B 1 57 ? -13.789 1.123 3.305 1 98.25 57 GLY B C 1
ATOM 1524 O O . GLY B 1 57 ? -14.539 1.848 3.963 1 98.25 57 GLY B O 1
ATOM 1525 N N . PHE B 1 58 ? -12.664 0.739 3.719 1 97.31 58 PHE B N 1
ATOM 1526 C CA . PHE B 1 58 ? -12.203 1.076 5.059 1 97.31 58 PHE B CA 1
ATOM 1527 C C . PHE B 1 58 ? -11.719 2.521 5.121 1 97.31 58 PHE B C 1
ATOM 1529 O O . PHE B 1 58 ? -11.992 3.232 6.09 1 97.31 58 PHE B O 1
ATOM 1536 N N . SER B 1 59 ? -11.047 2.984 4.121 1 96.88 59 SER B N 1
ATOM 1537 C CA . SER B 1 59 ? -10.406 4.293 4.18 1 96.88 59 SER B CA 1
ATOM 1538 C C . SER B 1 59 ? -11.422 5.414 3.988 1 96.88 59 SER B C 1
ATOM 1540 O O . SER B 1 59 ? -11.414 6.402 4.727 1 96.88 59 SER B O 1
ATOM 1542 N N . LEU B 1 60 ? -12.336 5.32 3.018 1 97.25 60 LEU B N 1
ATOM 1543 C CA . LEU B 1 60 ? -13.289 6.383 2.719 1 97.25 60 LEU B CA 1
ATOM 1544 C C . LEU B 1 60 ? -14.344 6.496 3.818 1 97.25 60 LEU B C 1
ATOM 1546 O O . LEU B 1 60 ? -14.836 7.59 4.102 1 97.25 60 LEU B O 1
ATOM 1550 N N . SER B 1 61 ? -14.641 5.383 4.43 1 96.81 61 SER B N 1
ATOM 1551 C CA . SER B 1 61 ? -15.586 5.445 5.539 1 96.81 61 SER B CA 1
ATOM 1552 C C . SER B 1 61 ? -14.992 6.168 6.742 1 96.81 61 SER B C 1
ATOM 1554 O O . SER B 1 61 ? -15.711 6.586 7.645 1 96.81 61 SER B O 1
ATOM 1556 N N . GLY B 1 62 ? -13.742 6.355 6.73 1 94.25 62 GLY B N 1
ATOM 1557 C CA . GLY B 1 62 ? -13.062 7.09 7.785 1 94.25 62 GLY B CA 1
ATOM 1558 C C . GLY B 1 62 ? -13.453 8.555 7.84 1 94.25 62 GLY B C 1
ATOM 1559 O O . GLY B 1 62 ? -13.18 9.234 8.828 1 94.25 62 GLY B O 1
ATOM 1560 N N . PHE B 1 63 ? -14.125 9.008 6.793 1 94.5 63 PHE B N 1
ATOM 1561 C CA . PHE B 1 63 ? -14.609 10.383 6.816 1 94.5 63 PHE B CA 1
ATOM 1562 C C . PHE B 1 63 ? -15.586 10.594 7.965 1 94.5 63 PHE B C 1
ATOM 1564 O O . PHE B 1 63 ? -15.844 11.727 8.367 1 94.5 63 PHE B O 1
ATOM 1571 N N . ILE B 1 64 ? -16.031 9.539 8.578 1 94.75 64 ILE B N 1
ATOM 1572 C CA . ILE B 1 64 ? -16.969 9.617 9.688 1 94.75 64 ILE B CA 1
ATOM 1573 C C . ILE B 1 64 ? -16.297 10.281 10.891 1 94.75 64 ILE B C 1
ATOM 1575 O O . ILE B 1 64 ? -16.969 10.883 11.734 1 94.75 64 ILE B O 1
ATOM 1579 N N . TYR B 1 65 ? -14.945 10.188 10.969 1 92.44 65 TYR B N 1
ATOM 1580 C CA . TYR B 1 65 ? -14.211 10.734 12.102 1 92.44 65 TYR B CA 1
ATOM 1581 C C . TYR B 1 65 ? -14.25 12.258 12.094 1 92.44 65 TYR B C 1
ATOM 1583 O O . TYR B 1 65 ? -13.891 12.898 13.086 1 92.44 65 TYR B O 1
ATOM 1591 N N . GLU B 1 66 ? -14.656 12.852 11.008 1 89.75 66 GLU B N 1
ATOM 1592 C CA . GLU B 1 66 ? -14.805 14.297 10.914 1 89.75 66 GLU B CA 1
ATOM 1593 C C . GLU B 1 66 ? -16.156 14.758 11.469 1 89.75 66 GLU B C 1
ATOM 1595 O O . GLU B 1 66 ? -16.391 15.953 11.609 1 89.75 66 GLU B O 1
ATOM 1600 N N . ASN B 1 67 ? -16.953 13.836 11.797 1 91.38 67 ASN B N 1
ATOM 1601 C CA . ASN B 1 67 ? -18.266 14.133 12.375 1 91.38 67 ASN B CA 1
ATOM 1602 C C . ASN B 1 67 ? -18.203 14.133 13.898 1 91.38 67 ASN B C 1
ATOM 1604 O O . ASN B 1 67 ? -17.172 13.812 14.492 1 91.38 67 ASN B O 1
ATOM 1608 N N . ASP B 1 68 ? -19.344 14.531 14.523 1 93.81 68 ASP B N 1
ATOM 1609 C CA . ASP B 1 68 ? -19.391 14.711 15.977 1 93.81 68 ASP B CA 1
ATOM 1610 C C . ASP B 1 68 ? -19.953 13.477 16.672 1 93.81 68 ASP B C 1
ATOM 1612 O O . ASP B 1 68 ? -20.453 13.57 17.797 1 93.81 68 ASP B O 1
ATOM 1616 N N . TRP B 1 69 ? -19.812 12.375 16.062 1 94.75 69 TRP B N 1
ATOM 1617 C CA . TRP B 1 69 ? -20.203 11.133 16.719 1 94.75 69 TRP B CA 1
ATOM 1618 C C . TRP B 1 69 ? -19.203 10.734 17.797 1 94.75 69 TRP B C 1
ATOM 1620 O O . TRP B 1 69 ? -18.031 11.102 17.719 1 94.75 69 TRP B O 1
ATOM 1630 N N . PRO B 1 70 ? -19.766 10.039 18.859 1 96.81 70 PRO B N 1
ATOM 1631 C CA . PRO B 1 70 ? -18.781 9.492 19.797 1 96.81 70 PRO B CA 1
ATOM 1632 C C . PRO B 1 70 ? -17.828 8.5 19.125 1 96.81 70 PRO B C 1
ATOM 1634 O O . PRO B 1 70 ? -18.203 7.809 18.188 1 96.81 70 PRO B O 1
ATOM 1637 N N . LEU B 1 71 ? -16.625 8.383 19.547 1 94.19 71 LEU B N 1
ATOM 1638 C CA . LEU B 1 71 ? -15.547 7.613 18.938 1 94.19 71 LEU B CA 1
ATOM 1639 C C . LEU B 1 71 ? -15.961 6.164 18.719 1 94.19 71 LEU B C 1
ATOM 1641 O O . LEU B 1 71 ? -15.789 5.621 17.625 1 94.19 71 LEU B O 1
ATOM 1645 N N . PRO B 1 72 ? -16.594 5.461 19.719 1 95.12 72 PRO B N 1
ATOM 1646 C CA . PRO B 1 72 ? -16.984 4.07 19.469 1 95.12 72 PRO B CA 1
ATOM 1647 C C . PRO B 1 72 ? -17.938 3.932 18.297 1 95.12 72 PRO B C 1
ATOM 1649 O O . PRO B 1 72 ? -17.859 2.965 17.531 1 95.12 72 PRO B O 1
ATOM 1652 N N . ALA B 1 73 ? -18.812 4.891 18.125 1 96.62 73 ALA B N 1
ATOM 1653 C CA . ALA B 1 73 ? -19.766 4.863 17.016 1 96.62 73 ALA B CA 1
ATOM 1654 C C . ALA B 1 73 ? -19.062 5.078 15.672 1 96.62 73 ALA B C 1
ATOM 1656 O O . ALA B 1 73 ? -19.438 4.48 14.664 1 96.62 73 ALA B O 1
ATOM 1657 N N . GLN B 1 74 ? -18.078 5.895 15.688 1 96.88 74 GLN B N 1
ATOM 1658 C CA . GLN B 1 74 ? -17.297 6.129 14.477 1 96.88 74 GLN B CA 1
ATOM 1659 C C . GLN B 1 74 ? -16.531 4.875 14.07 1 96.88 74 GLN B C 1
ATOM 1661 O O . GLN B 1 74 ? -16.531 4.504 12.891 1 96.88 74 GLN B O 1
ATOM 1666 N N . VAL B 1 75 ? -15.938 4.238 15.047 1 94.94 75 VAL B N 1
ATOM 1667 C CA . VAL B 1 75 ? -15.18 3.02 14.781 1 94.94 75 VAL B CA 1
ATOM 1668 C C . VAL B 1 75 ? -16.109 1.929 14.266 1 94.94 75 VAL B C 1
ATOM 1670 O O . VAL B 1 75 ? -15.812 1.265 13.273 1 94.94 75 VAL B O 1
ATOM 1673 N N . LEU B 1 76 ? -17.281 1.785 14.922 1 95.5 76 LEU B N 1
ATOM 1674 C CA . LEU B 1 76 ? -18.234 0.764 14.516 1 95.5 76 LEU B CA 1
ATOM 1675 C C . LEU B 1 76 ? -18.75 1.02 13.102 1 95.5 76 LEU B C 1
ATOM 1677 O O . LEU B 1 76 ? -18.938 0.08 12.328 1 95.5 76 LEU B O 1
ATOM 1681 N N . PHE B 1 77 ? -19.031 2.248 12.812 1 97.31 77 PHE B N 1
ATOM 1682 C CA . PHE B 1 77 ? -19.469 2.604 11.469 1 97.31 77 PHE B CA 1
ATOM 1683 C C . PHE B 1 77 ? -18.406 2.25 10.438 1 97.31 77 PHE B C 1
ATOM 1685 O O . PHE B 1 77 ? -18.703 1.619 9.422 1 97.31 77 PHE B O 1
ATOM 1692 N N . GLN B 1 78 ? -17.172 2.686 10.695 1 96.44 78 GLN B N 1
ATOM 1693 C CA . GLN B 1 78 ? -16.062 2.414 9.781 1 96.44 78 GLN B CA 1
ATOM 1694 C C . GLN B 1 78 ? -15.836 0.913 9.625 1 96.44 78 GLN B C 1
ATOM 1696 O O . GLN B 1 78 ? -15.648 0.423 8.508 1 96.44 78 GLN B O 1
ATOM 1701 N N . MET B 1 79 ? -15.891 0.135 10.719 1 95.5 79 MET B N 1
ATOM 1702 C CA . MET B 1 79 ? -15.734 -1.315 10.656 1 95.5 79 MET B CA 1
ATOM 1703 C C . MET B 1 79 ? -16.906 -1.956 9.922 1 95.5 79 MET B C 1
ATOM 1705 O O . MET B 1 79 ? -16.734 -2.896 9.148 1 95.5 79 MET B O 1
ATOM 1709 N N . GLY B 1 80 ? -18.047 -1.462 10.203 1 96.62 80 GLY B N 1
ATOM 1710 C CA . GLY B 1 80 ? -19.219 -1.986 9.539 1 96.62 80 GLY B CA 1
ATOM 1711 C C . GLY B 1 80 ? -19.156 -1.873 8.023 1 96.62 80 GLY B C 1
ATOM 1712 O O . GLY B 1 80 ? -19.359 -2.857 7.316 1 96.62 80 GLY B O 1
ATOM 1713 N N . ILE B 1 81 ? -18.844 -0.712 7.492 1 98 81 ILE B N 1
ATOM 1714 C CA . ILE B 1 81 ? -18.75 -0.483 6.055 1 98 81 ILE B CA 1
ATOM 1715 C C . ILE B 1 81 ? -17.578 -1.269 5.48 1 98 81 ILE B C 1
ATOM 1717 O O . ILE B 1 81 ? -17.703 -1.943 4.457 1 98 81 ILE B O 1
ATOM 1721 N N . GLY B 1 82 ? -16.391 -1.159 6.156 1 97.25 82 GLY B N 1
ATOM 1722 C CA . GLY B 1 82 ? -15.203 -1.871 5.703 1 97.25 82 GLY B CA 1
ATOM 1723 C C . GLY B 1 82 ? -15.422 -3.367 5.566 1 97.25 82 GLY B C 1
ATOM 1724 O O . GLY B 1 82 ? -15.086 -3.957 4.539 1 97.25 82 GLY B O 1
ATOM 1725 N N . PHE B 1 83 ? -16.078 -3.98 6.562 1 96.25 83 PHE B N 1
ATOM 1726 C CA . PHE B 1 83 ? -16.297 -5.422 6.547 1 96.25 83 PHE B CA 1
ATOM 1727 C C . PHE B 1 83 ? -17.391 -5.793 5.539 1 96.25 83 PHE B C 1
ATOM 1729 O O . PHE B 1 83 ? -17.328 -6.859 4.922 1 96.25 83 PHE B O 1
ATOM 1736 N N . ALA B 1 84 ? -18.375 -4.953 5.402 1 97.06 84 ALA B N 1
ATOM 1737 C CA . ALA B 1 84 ? -19.375 -5.211 4.379 1 97.06 84 ALA B CA 1
ATOM 1738 C C . ALA B 1 84 ? -18.75 -5.277 2.99 1 97.06 84 ALA B C 1
ATOM 1740 O O . ALA B 1 84 ? -19.047 -6.18 2.207 1 97.06 84 ALA B O 1
ATOM 1741 N N . VAL B 1 85 ? -17.875 -4.367 2.686 1 98 85 VAL B N 1
ATOM 1742 C CA . VAL B 1 85 ? -17.203 -4.336 1.391 1 98 85 VAL B CA 1
ATOM 1743 C C . VAL B 1 85 ? -16.25 -5.527 1.271 1 98 85 VAL B C 1
ATOM 1745 O O . VAL B 1 85 ? -16.234 -6.207 0.243 1 98 85 VAL B O 1
ATOM 1748 N N . LEU B 1 86 ? -15.492 -5.805 2.34 1 96.56 86 LEU B N 1
ATOM 1749 C CA . LEU B 1 86 ? -14.539 -6.914 2.352 1 96.56 86 LEU B CA 1
ATOM 1750 C C . LEU B 1 86 ? -15.25 -8.234 2.055 1 96.56 86 LEU B C 1
ATOM 1752 O O . LEU B 1 86 ? -14.812 -8.992 1.182 1 96.56 86 LEU B O 1
ATOM 1756 N N . PHE B 1 87 ? -16.344 -8.477 2.717 1 93.5 87 PHE B N 1
ATOM 1757 C CA . PHE B 1 87 ? -17.031 -9.75 2.555 1 93.5 87 PHE B CA 1
ATOM 1758 C C . PHE B 1 87 ? -17.703 -9.828 1.191 1 93.5 87 PHE B C 1
ATOM 1760 O O . PHE B 1 87 ? -17.766 -10.898 0.576 1 93.5 87 PHE B O 1
ATOM 1767 N N . SER B 1 88 ? -18.266 -8.742 0.713 1 95.56 88 SER B N 1
ATOM 1768 C CA . SER B 1 88 ? -18.859 -8.727 -0.62 1 95.56 88 SER B CA 1
ATOM 1769 C C . SER B 1 88 ? -17.828 -9.078 -1.689 1 95.56 88 SER B C 1
ATOM 1771 O O . SER B 1 88 ? -18.094 -9.898 -2.57 1 95.56 88 SER B O 1
ATOM 1773 N N . VAL B 1 89 ? -16.641 -8.516 -1.58 1 96.62 89 VAL B N 1
ATOM 1774 C CA . VAL B 1 89 ? -15.578 -8.773 -2.537 1 96.62 89 VAL B CA 1
ATOM 1775 C C . VAL B 1 89 ? -15.102 -10.211 -2.402 1 96.62 89 VAL B C 1
ATOM 1777 O O . VAL B 1 89 ? -14.898 -10.906 -3.406 1 96.62 89 VAL B O 1
ATOM 1780 N N . ALA B 1 90 ? -14.898 -10.664 -1.132 1 92.81 90 ALA B N 1
ATOM 1781 C CA . ALA B 1 90 ? -14.422 -12.016 -0.874 1 92.81 90 ALA B CA 1
ATOM 1782 C C . ALA B 1 90 ? -15.375 -13.055 -1.454 1 92.81 90 ALA B C 1
ATOM 1784 O O . ALA B 1 90 ? -14.938 -14.07 -2.004 1 92.81 90 ALA B O 1
ATOM 1785 N N . ILE B 1 91 ? -16.656 -12.805 -1.348 1 90.69 91 ILE B N 1
ATOM 1786 C CA . ILE B 1 91 ? -17.656 -13.711 -1.893 1 90.69 91 ILE B CA 1
ATOM 1787 C C . ILE B 1 91 ? -17.641 -13.641 -3.418 1 90.69 91 ILE B C 1
ATOM 1789 O O . ILE B 1 91 ? -17.625 -14.672 -4.09 1 90.69 91 ILE B O 1
ATOM 1793 N N . TYR B 1 92 ? -17.625 -12.43 -3.961 1 93.81 92 TYR B N 1
ATOM 1794 C CA . TYR B 1 92 ? -17.672 -12.227 -5.402 1 93.81 92 TYR B CA 1
ATOM 1795 C C . TYR B 1 92 ? -16.469 -12.875 -6.078 1 93.81 92 TYR B C 1
ATOM 1797 O O . TYR B 1 92 ? -16.594 -13.492 -7.137 1 93.81 92 TYR B O 1
ATOM 1805 N N . LEU B 1 93 ? -15.297 -12.836 -5.43 1 94.5 93 LEU B N 1
ATOM 1806 C CA . LEU B 1 93 ? -14.062 -13.336 -6.031 1 94.5 93 LEU B CA 1
ATOM 1807 C C . LEU B 1 93 ? -13.766 -14.758 -5.559 1 94.5 93 LEU B C 1
ATOM 1809 O O . LEU B 1 93 ? -12.703 -15.305 -5.855 1 94.5 93 LEU B O 1
ATOM 1813 N N . THR B 1 94 ? -14.547 -15.32 -4.695 1 89.94 94 THR B N 1
ATOM 1814 C CA . THR B 1 94 ? -14.477 -16.688 -4.215 1 89.94 94 THR B CA 1
ATOM 1815 C C . THR B 1 94 ? -13.227 -16.906 -3.375 1 89.94 94 THR B C 1
ATOM 1817 O O . THR B 1 94 ? -12.586 -17.969 -3.467 1 89.94 94 THR B O 1
ATOM 1820 N N . TRP B 1 95 ? -12.781 -15.891 -2.652 1 87.25 95 TRP B N 1
ATOM 1821 C CA . TRP B 1 95 ? -11.641 -15.992 -1.742 1 87.25 95 TRP B CA 1
ATOM 1822 C C . TRP B 1 95 ? -12.023 -16.781 -0.487 1 87.25 95 TRP B C 1
ATOM 1824 O O . TRP B 1 95 ? -11.148 -17.312 0.206 1 87.25 95 TRP B O 1
ATOM 1834 N N . LEU B 1 96 ? -13.242 -16.672 -0.174 1 76.69 96 LEU B N 1
ATOM 1835 C CA . LEU B 1 96 ? -13.773 -17.406 0.972 1 76.69 96 LEU B CA 1
ATOM 1836 C C . LEU B 1 96 ? -14.258 -18.797 0.559 1 76.69 96 LEU B C 1
ATOM 1838 O O . LEU B 1 96 ? -15.156 -18.922 -0.275 1 76.69 96 LEU B O 1
ATOM 1842 N N . PRO B 1 97 ? -13.547 -19.734 0.999 1 75 97 PRO B N 1
ATOM 1843 C CA . PRO B 1 97 ? -14 -21.078 0.641 1 75 97 PRO B CA 1
ATOM 1844 C C . PRO B 1 97 ? -15.25 -21.5 1.41 1 75 97 PRO B C 1
ATOM 1846 O O . PRO B 1 97 ? -15.164 -22.312 2.332 1 75 97 PRO B O 1
ATOM 1849 N N . ILE B 1 98 ? -16.297 -21.109 0.996 1 72.5 98 ILE B N 1
ATOM 1850 C CA . ILE B 1 98 ? -17.531 -21.328 1.725 1 72.5 98 ILE B CA 1
ATOM 1851 C C . ILE B 1 98 ? -17.922 -22.812 1.654 1 72.5 98 ILE B C 1
ATOM 1853 O O . ILE B 1 98 ? -18.594 -23.328 2.543 1 72.5 98 ILE B O 1
ATOM 1857 N N . THR B 1 99 ? -17.359 -23.375 0.704 1 75.62 99 THR B N 1
ATOM 1858 C CA . THR B 1 99 ? -17.703 -24.766 0.512 1 75.62 99 THR B CA 1
ATOM 1859 C C . THR B 1 99 ? -16.922 -25.656 1.474 1 75.62 99 THR B C 1
ATOM 1861 O O . THR B 1 99 ? -17.281 -26.812 1.693 1 75.62 99 THR B O 1
ATOM 1864 N N . LEU B 1 100 ? -15.938 -25.094 2.123 1 74.62 100 LEU B N 1
ATOM 1865 C CA . LEU B 1 100 ? -15.078 -25.906 2.984 1 74.62 100 LEU B CA 1
ATOM 1866 C C . LEU B 1 100 ? -15.633 -25.953 4.406 1 74.62 100 LEU B C 1
ATOM 1868 O O . LEU B 1 100 ? -15.023 -26.578 5.285 1 74.62 100 LEU B O 1
ATOM 1872 N N . GLY B 1 101 ? -16.719 -25.312 4.688 1 79.12 101 GLY B N 1
ATOM 1873 C CA . GLY B 1 101 ? -17.359 -25.484 5.984 1 79.12 101 GLY B CA 1
ATOM 1874 C C . GLY B 1 101 ? -17.328 -24.234 6.832 1 79.12 101 GLY B C 1
ATOM 1875 O O . GLY B 1 101 ? -16.609 -23.281 6.52 1 79.12 101 GLY B O 1
ATOM 1876 N N . VAL B 1 102 ? -18.047 -24.25 7.879 1 84.06 102 VAL B N 1
ATOM 1877 C CA . VAL B 1 102 ? -18.266 -23.125 8.773 1 84.06 102 VAL B CA 1
ATOM 1878 C C . VAL B 1 102 ? -16.969 -22.797 9.508 1 84.06 102 VAL B C 1
ATOM 1880 O O . VAL B 1 102 ? -16.688 -21.625 9.812 1 84.06 102 VAL B O 1
ATOM 1883 N N . GLY B 1 103 ? -16.125 -23.766 9.758 1 84.38 103 GLY B N 1
ATOM 1884 C CA . GLY B 1 103 ? -14.859 -23.547 10.43 1 84.38 103 GLY B CA 1
ATOM 1885 C C . GLY B 1 103 ? -13.914 -22.656 9.656 1 84.38 103 GLY B C 1
ATOM 1886 O O . GLY B 1 103 ? -13.289 -21.75 10.227 1 84.38 103 GLY B O 1
ATOM 1887 N N . VAL B 1 104 ? -13.906 -22.859 8.367 1 79.12 104 VAL B N 1
ATOM 1888 C CA . VAL B 1 104 ? -13.031 -22.062 7.508 1 79.12 104 VAL B CA 1
ATOM 1889 C C . VAL B 1 104 ? -13.531 -20.625 7.43 1 79.12 104 VAL B C 1
ATOM 1891 O O . VAL B 1 104 ? -12.734 -19.688 7.453 1 79.12 104 VAL B O 1
ATOM 1894 N N . ILE B 1 105 ? -14.812 -20.531 7.441 1 83.94 105 ILE B N 1
ATOM 1895 C CA . ILE B 1 105 ? -15.414 -19.203 7.41 1 83.94 105 ILE B CA 1
ATOM 1896 C C . ILE B 1 105 ? -15.047 -18.438 8.68 1 83.94 105 ILE B C 1
ATOM 1898 O O . ILE B 1 105 ? -14.648 -17.281 8.625 1 83.94 105 ILE B O 1
ATOM 1902 N N . ILE B 1 106 ? -15.156 -19.109 9.781 1 87.44 106 ILE B N 1
ATOM 1903 C CA . ILE B 1 106 ? -14.836 -18.5 11.07 1 87.44 106 ILE B CA 1
ATOM 1904 C C . ILE B 1 106 ? -13.367 -18.094 11.102 1 87.44 106 ILE B C 1
ATOM 1906 O O . ILE B 1 106 ? -13.023 -17.016 11.602 1 87.44 106 ILE B O 1
ATOM 1910 N N . GLU B 1 107 ? -12.562 -18.891 10.586 1 84.25 107 GLU B N 1
ATOM 1911 C CA . GLU B 1 107 ? -11.141 -18.578 10.555 1 84.25 107 GLU B CA 1
ATOM 1912 C C . GLU B 1 107 ? -10.859 -17.328 9.727 1 84.25 107 GLU B C 1
ATOM 1914 O O . GLU B 1 107 ? -10.109 -16.453 10.164 1 84.25 107 GLU B O 1
ATOM 1919 N N . TRP B 1 108 ? -11.508 -17.281 8.586 1 84 108 TRP B N 1
ATOM 1920 C CA . TRP B 1 108 ? -11.297 -16.156 7.691 1 84 108 TRP B CA 1
ATOM 1921 C C . TRP B 1 108 ? -11.812 -14.859 8.312 1 84 108 TRP B C 1
ATOM 1923 O O . TRP B 1 108 ? -11.141 -13.82 8.25 1 84 108 TRP B O 1
ATOM 1933 N N . VAL B 1 109 ? -12.93 -14.977 8.984 1 86.38 109 VAL B N 1
ATOM 1934 C CA . VAL B 1 109 ? -13.523 -13.805 9.617 1 86.38 109 VAL B CA 1
ATOM 1935 C C . VAL B 1 109 ? -12.656 -13.359 10.789 1 86.38 109 VAL B C 1
ATOM 1937 O O . VAL B 1 109 ? -12.414 -12.164 10.977 1 86.38 109 VAL B O 1
ATOM 1940 N N . THR B 1 110 ? -12.227 -14.266 11.547 1 89.81 110 THR B N 1
ATOM 1941 C CA . THR B 1 110 ? -11.391 -13.953 12.695 1 89.81 110 THR B CA 1
ATOM 1942 C C . THR B 1 110 ? -10.109 -13.25 12.258 1 89.81 110 THR B C 1
ATOM 1944 O O . THR B 1 110 ? -9.711 -12.25 12.852 1 89.81 110 THR B O 1
ATOM 1947 N N . ILE B 1 111 ? -9.531 -13.727 11.234 1 86.81 111 ILE B N 1
ATOM 1948 C CA . ILE B 1 111 ? -8.305 -13.141 10.711 1 86.81 111 ILE B CA 1
ATOM 1949 C C . ILE B 1 111 ? -8.578 -11.719 10.219 1 86.81 111 ILE B C 1
ATOM 1951 O O . ILE B 1 111 ? -7.816 -10.797 10.508 1 86.81 111 ILE B O 1
ATOM 1955 N N . ALA B 1 112 ? -9.688 -11.609 9.492 1 89.44 112 ALA B N 1
ATOM 1956 C CA . ALA B 1 112 ? -10.07 -10.297 8.977 1 89.44 112 ALA B CA 1
ATOM 1957 C C . ALA B 1 112 ? -10.25 -9.289 10.109 1 89.44 112 ALA B C 1
ATOM 1959 O O . ALA B 1 112 ? -9.781 -8.156 10.016 1 89.44 112 ALA B O 1
ATOM 1960 N N . VAL B 1 113 ? -10.875 -9.719 11.172 1 90.75 113 VAL B N 1
ATOM 1961 C CA . VAL B 1 113 ? -11.133 -8.844 12.312 1 90.75 113 VAL B CA 1
ATOM 1962 C C . VAL B 1 113 ? -9.812 -8.484 12.992 1 90.75 113 VAL B C 1
ATOM 1964 O O . VAL B 1 113 ? -9.586 -7.332 13.359 1 90.75 113 VAL B O 1
ATOM 1967 N N . ILE B 1 114 ? -8.969 -9.422 13.148 1 90.94 114 ILE B N 1
ATOM 1968 C CA . ILE B 1 114 ? -7.672 -9.195 13.789 1 90.94 114 ILE B CA 1
ATOM 1969 C C . ILE B 1 114 ? -6.875 -8.164 12.992 1 90.94 114 ILE B C 1
ATOM 1971 O O . ILE B 1 114 ? -6.336 -7.219 13.562 1 90.94 114 ILE B O 1
ATOM 1975 N N . PHE B 1 115 ? -6.863 -8.273 11.68 1 90.06 115 PHE B N 1
ATOM 1976 C CA . PHE B 1 115 ? -6.156 -7.324 10.836 1 90.06 115 PHE B CA 1
ATOM 1977 C C . PHE B 1 115 ? -6.777 -5.938 10.938 1 90.06 115 PHE B C 1
ATOM 1979 O O . PHE B 1 115 ? -6.062 -4.938 11.062 1 90.06 115 PHE B O 1
ATOM 1986 N N . ALA B 1 116 ? -8.078 -5.922 10.922 1 92.31 116 ALA B N 1
ATOM 1987 C CA . ALA B 1 116 ? -8.766 -4.633 10.984 1 92.31 116 ALA B CA 1
ATOM 1988 C C . ALA B 1 116 ? -8.438 -3.904 12.289 1 92.31 116 ALA B C 1
ATOM 1990 O O . ALA B 1 116 ? -8.141 -2.705 12.273 1 92.31 116 ALA B O 1
ATOM 1991 N N . VAL B 1 117 ? -8.43 -4.641 13.367 1 91.38 117 VAL B N 1
ATOM 1992 C CA . VAL B 1 117 ? -8.172 -4.051 14.68 1 91.38 117 VAL B CA 1
ATOM 1993 C C . VAL B 1 117 ? -6.703 -3.627 14.766 1 91.38 117 VAL B C 1
ATOM 1995 O O . VAL B 1 117 ? -6.398 -2.535 15.25 1 91.38 117 VAL B O 1
ATOM 1998 N N . MET B 1 118 ? -5.836 -4.43 14.289 1 92.19 118 MET B N 1
ATOM 1999 C CA . MET B 1 118 ? -4.406 -4.133 14.328 1 92.19 118 MET B CA 1
ATOM 2000 C C . MET B 1 118 ? -4.086 -2.889 13.508 1 92.19 118 MET B C 1
ATOM 2002 O O . MET B 1 118 ? -3.369 -2 13.969 1 92.19 118 MET B O 1
ATOM 2006 N N . PHE B 1 119 ? -4.613 -2.816 12.344 1 91 119 PHE B N 1
ATOM 2007 C CA . PHE B 1 119 ? -4.348 -1.67 11.477 1 91 119 PHE B CA 1
ATOM 2008 C C . PHE B 1 119 ? -5.012 -0.413 12.031 1 91 119 PHE B C 1
ATOM 2010 O O . PHE B 1 119 ? -4.414 0.665 12.023 1 91 119 PHE B O 1
ATOM 2017 N N . TRP B 1 120 ? -6.195 -0.578 12.586 1 91.75 120 TRP B N 1
ATOM 2018 C CA . TRP B 1 120 ? -6.859 0.557 13.227 1 91.75 120 TRP B CA 1
ATOM 2019 C C . TRP B 1 120 ? -6.035 1.082 14.391 1 91.75 120 TRP B C 1
ATOM 2021 O O . TRP B 1 120 ? -5.848 2.293 14.531 1 91.75 120 TRP B O 1
ATOM 2031 N N . LEU B 1 121 ? -5.559 0.16 15.211 1 92.25 121 LEU B N 1
ATOM 2032 C CA . LEU B 1 121 ? -4.738 0.551 16.359 1 92.25 121 LEU B CA 1
ATOM 2033 C C . LEU B 1 121 ? -3.447 1.219 15.891 1 92.25 121 LEU B C 1
ATOM 2035 O O . LEU B 1 121 ? -3 2.197 16.5 1 92.25 121 LEU B O 1
ATOM 2039 N N . GLY B 1 122 ? -2.887 0.684 14.883 1 91.38 122 GLY B N 1
ATOM 2040 C CA . GLY B 1 122 ? -1.688 1.293 14.32 1 91.38 122 GLY B CA 1
ATOM 2041 C C . GLY B 1 122 ? -1.909 2.717 13.844 1 91.38 122 GLY B C 1
ATOM 2042 O O . GLY B 1 122 ? -1.129 3.613 14.172 1 91.38 122 GLY B O 1
ATOM 2043 N N . PHE B 1 123 ? -2.971 2.928 13.141 1 89.94 123 PHE B N 1
ATOM 2044 C CA . PHE B 1 123 ? -3.291 4.27 12.664 1 89.94 123 PHE B CA 1
ATOM 2045 C C . PHE B 1 123 ? -3.623 5.191 13.836 1 89.94 123 PHE B C 1
ATOM 2047 O O . PHE B 1 123 ? -3.244 6.363 13.836 1 89.94 123 PHE B O 1
ATOM 2054 N N . TYR B 1 124 ? -4.312 4.617 14.82 1 89.19 124 TYR B N 1
ATOM 2055 C CA . TYR B 1 124 ? -4.672 5.398 16 1 89.19 124 TYR B CA 1
ATOM 2056 C C . TYR B 1 124 ? -3.426 5.895 16.734 1 89.19 124 TYR B C 1
ATOM 2058 O O . TYR B 1 124 ? -3.334 7.074 17.078 1 89.19 124 TYR B O 1
ATOM 2066 N N . ILE B 1 125 ? -2.484 4.969 16.938 1 90.56 125 ILE B N 1
ATOM 2067 C CA . ILE B 1 125 ? -1.237 5.312 17.609 1 90.56 125 ILE B CA 1
ATOM 2068 C C . ILE B 1 125 ? -0.461 6.328 16.781 1 90.56 125 ILE B C 1
ATOM 2070 O O . ILE B 1 125 ? 0.065 7.309 17.312 1 90.56 125 ILE B O 1
ATOM 2074 N N . TYR B 1 126 ? -0.396 6.164 15.516 1 89.12 126 TYR B N 1
ATOM 2075 C CA . TYR B 1 126 ? 0.299 7.074 14.617 1 89.12 126 TYR B CA 1
ATOM 2076 C C . TYR B 1 126 ? -0.284 8.484 14.711 1 89.12 126 TYR B C 1
ATOM 2078 O O . TYR B 1 126 ? 0.456 9.461 14.852 1 89.12 126 TYR B O 1
ATOM 2086 N N . TYR B 1 127 ? -1.575 8.656 14.633 1 86.31 127 TYR B N 1
ATOM 2087 C CA . TYR B 1 127 ? -2.205 9.969 14.68 1 86.31 127 TYR B CA 1
ATOM 2088 C C . TYR B 1 127 ? -2.043 10.602 16.047 1 86.31 127 TYR B C 1
ATOM 2090 O O . TYR B 1 127 ? -1.921 11.828 16.172 1 86.31 127 TYR B O 1
ATOM 2098 N N . TYR B 1 128 ? -2.057 9.648 17.016 1 88.69 128 TYR B N 1
ATOM 2099 C CA . TYR B 1 128 ? -1.785 10.141 18.359 1 88.69 128 TYR B CA 1
ATOM 2100 C C . TYR B 1 128 ? -0.382 10.727 18.453 1 88.69 128 TYR B C 1
ATOM 2102 O O . TYR B 1 128 ? -0.195 11.828 18.984 1 88.69 128 TYR B O 1
ATOM 2110 N N . LEU B 1 129 ? 0.595 10.062 17.938 1 88.81 129 LEU B N 1
ATOM 2111 C CA . LEU B 1 129 ? 1.979 10.523 17.953 1 88.81 129 LEU B CA 1
ATOM 2112 C C . LEU B 1 129 ? 2.139 11.789 17.109 1 88.81 129 LEU B C 1
ATOM 2114 O O . LEU B 1 129 ? 2.889 12.695 17.484 1 88.81 129 LEU B O 1
ATOM 2118 N N . GLN B 1 130 ? 1.489 11.805 15.992 1 85.19 130 GLN B N 1
ATOM 2119 C CA . GLN B 1 130 ? 1.529 12.984 15.133 1 85.19 130 GLN B CA 1
ATOM 2120 C C . GLN B 1 130 ? 0.986 14.211 15.852 1 85.19 130 GLN B C 1
ATOM 2122 O O . GLN B 1 130 ? 1.585 15.289 15.789 1 85.19 130 GLN B O 1
ATOM 2127 N N . ALA B 1 131 ? -0.146 14.133 16.562 1 84.94 131 ALA B N 1
ATOM 2128 C CA . ALA B 1 131 ? -0.734 15.219 17.328 1 84.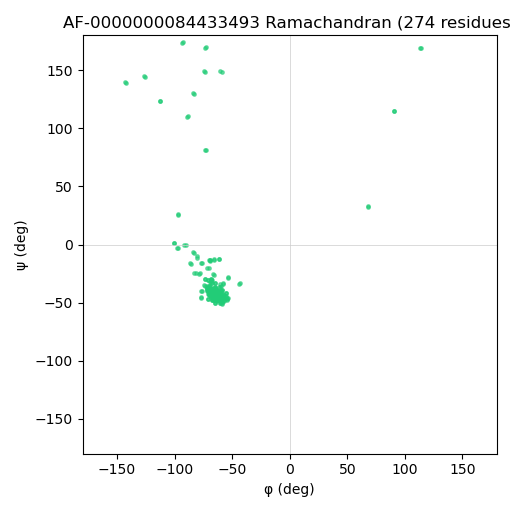94 131 ALA B CA 1
ATOM 2129 C C . ALA B 1 131 ? 0.21 15.68 18.438 1 84.94 131 ALA B C 1
ATOM 2131 O O . ALA B 1 131 ? 0.359 16.875 18.672 1 84.94 131 ALA B O 1
ATOM 2132 N N . ARG B 1 132 ? 0.784 14.617 19.062 1 89.06 132 ARG B N 1
ATOM 2133 C CA . ARG B 1 132 ? 1.754 14.914 20.109 1 89.06 132 ARG B CA 1
ATOM 2134 C C . ARG B 1 132 ? 2.926 15.719 19.562 1 89.06 132 ARG B C 1
ATOM 2136 O O . ARG B 1 132 ? 3.342 16.719 20.172 1 89.06 132 ARG B O 1
ATOM 2143 N N . ASP B 1 133 ? 3.49 15.344 18.406 1 86.25 133 ASP B N 1
ATOM 2144 C CA . ASP B 1 133 ? 4.629 16.016 17.781 1 86.25 133 ASP B CA 1
ATOM 2145 C C . ASP B 1 133 ? 4.266 17.438 17.359 1 86.25 133 ASP B C 1
ATOM 2147 O O . ASP B 1 133 ? 5.082 18.344 17.484 1 86.25 133 ASP B O 1
ATOM 2151 N N . ILE B 1 134 ? 3.115 17.672 16.781 1 83.31 134 ILE B N 1
ATOM 2152 C CA . ILE B 1 134 ? 2.652 19 16.375 1 83.31 134 ILE B CA 1
ATOM 2153 C C . ILE B 1 134 ? 2.504 19.891 17.609 1 83.31 134 ILE B C 1
ATOM 2155 O O . ILE B 1 134 ? 2.922 21.047 17.594 1 83.31 134 ILE B O 1
ATOM 2159 N N . ASN B 1 135 ? 1.96 19.344 18.734 1 85.12 135 ASN B N 1
ATOM 2160 C CA . ASN B 1 135 ? 1.774 20.094 19.969 1 85.12 135 ASN B CA 1
ATOM 2161 C C . ASN B 1 135 ? 3.109 20.516 20.578 1 85.12 135 ASN B C 1
ATOM 2163 O O . ASN B 1 135 ? 3.223 21.609 21.156 1 85.12 135 ASN B O 1
ATOM 2167 N N . LYS B 1 136 ? 4.082 19.766 20.438 1 87.5 136 LYS B N 1
ATOM 2168 C CA . LYS B 1 136 ? 5.414 20.047 20.953 1 87.5 136 LYS B CA 1
ATOM 2169 C C . LYS B 1 136 ? 6.051 21.234 20.219 1 87.5 136 LYS B C 1
ATOM 2171 O O . LYS B 1 136 ? 6.859 21.969 20.781 1 87.5 136 LYS B O 1
ATOM 2176 N N . LYS B 1 137 ? 5.699 21.422 18.938 1 79.75 137 LYS B N 1
ATOM 2177 C CA . LYS B 1 137 ? 6.258 22.516 18.141 1 79.75 137 LYS B CA 1
ATOM 2178 C C . LYS B 1 137 ? 5.574 23.844 18.484 1 79.75 137 LYS B C 1
ATOM 2180 O O . LYS B 1 137 ? 6.125 24.906 18.219 1 79.75 137 LYS B O 1
ATOM 2185 N N . LEU B 1 138 ? 4.477 23.797 18.938 1 78.88 138 LEU B N 1
ATOM 2186 C CA . LEU B 1 138 ? 3.727 25 19.297 1 78.88 138 LEU B CA 1
ATOM 2187 C C . LEU B 1 138 ? 4.117 25.484 20.688 1 78.88 138 LEU B C 1
ATOM 2189 O O . LEU B 1 138 ? 3.959 26.656 21.016 1 78.88 138 LEU B O 1
ATOM 2193 N N . ASP B 1 139 ? 4.57 24.75 21.531 1 66.12 139 ASP B N 1
ATOM 2194 C CA . ASP B 1 139 ? 5.051 25.156 22.844 1 66.12 139 ASP B CA 1
ATOM 2195 C C . ASP B 1 139 ? 6.492 25.656 22.766 1 66.12 139 ASP B C 1
ATOM 2197 O O . ASP B 1 139 ? 6.863 26.609 23.453 1 66.12 139 ASP B O 1
#

Radius of gyration: 20.08 Å; Cα contacts (8 Å, |Δi|>4): 274; chains: 2; bounding box: 40×59×48 Å

Foldseek 3Di:
DDPVLVVCLLVQLLVVLLVVLVVVVVVVCVVCPVVRDDDDPVRVVLSNVLSSQLSSQLRVLLVCVVDPDDPVVSLCSSCVSSVVSNVVSCVVSVVQVVVVDPVSVVVVVVVVVVVSVVVVVVVVVVVVVVVVVVVVVVD/DDPVLVVCLLVQLLVVLLVVLVVVVVVVCVVCPVVRDDDDPVRVVLSNVLSSQLSSQLRVLLVCVVDPDDPVVSLCSSCVSSVVSNVVSCVVSVVQVVVVDPVSVVVVVVVVVVVSVVVVVVVVVVVVVVVVVVVVVVD

Solvent-accessible surface area (backbone atoms only — not comparable to full-atom values): 14058 Å² total; per-residue (Å²): 136,60,70,47,57,53,53,48,27,52,51,49,8,31,19,46,18,24,32,52,49,46,49,51,52,32,51,51,17,64,74,67,33,30,88,72,36,72,39,42,20,57,50,49,38,48,47,46,55,46,16,28,54,28,16,33,28,38,35,56,41,46,60,47,69,77,48,92,62,59,67,70,58,36,50,49,51,20,50,50,48,17,48,52,41,38,52,51,46,30,57,75,70,57,71,54,56,67,88,72,35,70,67,52,49,50,50,53,51,52,51,51,50,51,50,53,51,51,52,48,50,49,52,50,52,47,53,49,45,40,52,53,54,55,54,61,72,73,105,134,59,70,46,56,54,53,47,27,52,50,49,9,30,19,46,17,25,32,51,49,47,49,50,52,32,49,51,16,64,73,66,33,30,90,72,36,71,39,43,18,57,50,48,40,48,48,46,56,46,16,28,54,28,16,33,29,38,35,54,41,47,60,48,70,78,48,91,61,59,67,71,58,35,52,50,51,23,49,50,48,16,49,52,40,40,50,53,45,30,58,76,70,57,70,54,57,66,86,73,36,70,67,52,46,50,51,54,49,51,51,52,50,51,50,52,51,51,52,49,50,50,52,50,51,48,52,50,45,41,53,52,54,56,52,61,71,73,106

Secondary structure (DSSP, 8-state):
--HHHHHHHHHHHHHHHHHHHHHHHHHHHHHH-GGG-EEEHHHHHHHHHHHHHHHHHHHHGGGGGGSSS-HHHHHHHHHHHHHHHHHHHHHHTT-S-GGG-HHHHHHHHHHHHHHHHHHHHHHHHHHHHHHHHHHHHH-/--HHHHHHHHHHHHHHHHHHHHHHHHHHHHHH-GGG-EEEHHHHHHHHHHHHHHHHHHHHGGGGGGSSS-HHHHHHHHHHHHHHHHHHHHHHTT-S-GGG-HHHHHHHHHHHHHHHHHHHHHHHHHHHHHHHHHHHHH-

pLDDT: mean 91.79, std 6.88, range [60.12, 98.75]

Nearest PDB structures (foldseek):
  8q1p-assembly1_Y  TM=3.511E-01  e=1.629E+00  Bos taurus
  8uew-assembly1_1Y  TM=3.620E-01  e=2.029E+00  Sus scrofa
  7buv-assembly1_B  TM=3.884E-01  e=8.949E+00  Eucommia ulmoides
  8q1p-assembly1_Y  TM=3.514E-01  e=1.629E+00  Bos taurus
  8uew-assembly1_1Y  TM=3.606E-01  e=2.029E+00  Sus scrofa

Organism: NCBI:txid230361